Protein AF-A0A927QHY8-F1 (afdb_monomer)

Organism: NCBI:txid2746961

pLDDT: mean 81.41, std 22.08, range [34.69, 98.69]

Structure (mmCIF, N/CA/C/O backbone):
data_AF-A0A927QHY8-F1
#
_entry.id   AF-A0A927QHY8-F1
#
loop_
_atom_site.group_PDB
_atom_site.id
_atom_site.type_symbol
_atom_site.label_atom_id
_atom_site.label_alt_id
_atom_site.label_comp_id
_atom_site.label_asym_id
_atom_site.label_entity_id
_atom_site.label_seq_id
_atom_site.pdbx_PDB_ins_code
_atom_site.Cartn_x
_atom_site.Cartn_y
_atom_site.Cartn_z
_atom_site.occupancy
_atom_site.B_iso_or_equiv
_atom_site.auth_seq_id
_atom_site.auth_comp_id
_atom_site.auth_asym_id
_atom_site.auth_atom_id
_atom_site.pdbx_PDB_model_num
ATOM 1 N N . MET A 1 1 ? 70.133 34.531 -18.518 1.00 47.97 1 MET A N 1
ATOM 2 C CA . MET A 1 1 ? 70.953 33.533 -19.237 1.00 47.97 1 MET A CA 1
ATOM 3 C C . MET A 1 1 ? 72.401 33.669 -18.791 1.00 47.97 1 MET A C 1
ATOM 5 O O . MET A 1 1 ? 73.102 34.467 -19.384 1.00 47.97 1 MET A O 1
ATOM 9 N N . THR A 1 2 ? 72.839 32.915 -17.781 1.00 41.69 2 THR A N 1
AT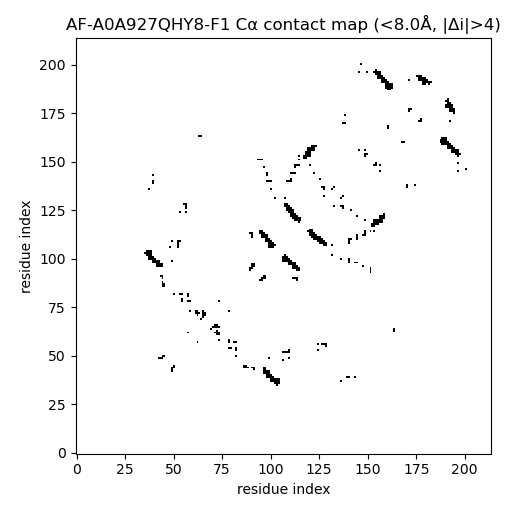OM 10 C CA . THR A 1 2 ? 74.256 32.540 -17.619 1.00 41.69 2 THR A CA 1
ATOM 11 C C . THR A 1 2 ? 74.285 31.194 -16.910 1.00 41.69 2 THR A C 1
ATOM 13 O O . THR A 1 2 ? 73.570 30.971 -15.938 1.00 41.69 2 THR A O 1
ATOM 16 N N . ARG A 1 3 ? 75.047 30.282 -17.497 1.00 41.06 3 ARG A N 1
ATOM 17 C CA . ARG A 1 3 ? 75.140 28.847 -17.239 1.00 41.06 3 ARG A CA 1
ATOM 18 C C . ARG A 1 3 ? 76.515 28.580 -16.626 1.00 41.06 3 ARG A C 1
ATOM 20 O O . ARG A 1 3 ? 77.477 29.139 -17.138 1.00 41.06 3 ARG A O 1
ATOM 27 N N . ALA A 1 4 ? 76.610 27.718 -15.614 1.00 40.66 4 ALA A N 1
ATOM 28 C CA . ALA A 1 4 ? 77.855 27.058 -15.184 1.00 40.66 4 ALA A CA 1
ATOM 29 C C . ALA A 1 4 ? 77.506 25.906 -14.208 1.00 40.66 4 ALA A C 1
ATOM 31 O O . ALA A 1 4 ? 76.948 26.166 -13.149 1.00 40.66 4 ALA A O 1
ATOM 32 N N . THR A 1 5 ? 77.498 24.641 -14.665 1.00 40.59 5 THR A N 1
ATOM 33 C CA . THR A 1 5 ? 78.545 23.593 -14.453 1.00 40.59 5 THR A CA 1
ATOM 34 C C . THR A 1 5 ? 78.695 23.170 -12.982 1.00 40.59 5 THR A C 1
ATOM 36 O O . THR A 1 5 ? 79.106 23.980 -12.166 1.00 40.59 5 THR A O 1
ATOM 39 N N . ALA A 1 6 ? 78.189 21.992 -12.572 1.00 38.03 6 ALA A N 1
ATOM 40 C CA . ALA A 1 6 ? 78.845 20.657 -12.600 1.00 38.03 6 ALA A CA 1
ATOM 41 C C . ALA A 1 6 ? 80.099 20.621 -11.683 1.00 38.03 6 ALA A C 1
ATOM 43 O O . ALA A 1 6 ? 80.916 21.523 -11.767 1.00 38.03 6 ALA A O 1
ATOM 44 N N . THR A 1 7 ? 80.385 19.655 -10.797 1.00 42.56 7 THR A N 1
ATOM 45 C CA . THR A 1 7 ? 80.158 18.190 -10.780 1.00 42.56 7 THR A CA 1
ATOM 46 C C . THR A 1 7 ? 80.428 17.654 -9.328 1.00 42.56 7 THR A C 1
ATOM 48 O O . THR A 1 7 ? 80.394 18.478 -8.419 1.00 42.56 7 THR A O 1
ATOM 51 N N . PRO A 1 8 ? 80.630 16.347 -9.012 1.00 56.62 8 PRO A N 1
ATOM 52 C CA . PRO A 1 8 ? 79.917 15.644 -7.937 1.00 56.62 8 PRO A CA 1
ATOM 53 C C . PRO A 1 8 ? 80.857 15.141 -6.808 1.00 56.62 8 PRO A C 1
ATOM 55 O O . PRO A 1 8 ? 82.010 15.553 -6.723 1.00 56.62 8 PRO A O 1
ATOM 58 N N . THR A 1 9 ? 80.388 14.141 -6.047 1.00 36.94 9 THR A N 1
ATOM 59 C CA . THR A 1 9 ? 81.154 13.119 -5.287 1.00 36.94 9 THR A CA 1
ATOM 60 C C . THR A 1 9 ? 81.076 13.268 -3.769 1.00 36.94 9 THR A C 1
ATOM 62 O O . THR A 1 9 ? 81.718 14.139 -3.192 1.00 36.94 9 THR A O 1
ATOM 65 N N . SER A 1 10 ? 80.342 12.354 -3.119 1.00 39.00 10 SER A N 1
ATOM 66 C CA . SER A 1 10 ? 80.877 11.391 -2.130 1.00 39.00 10 SER A CA 1
ATOM 67 C C . SER A 1 10 ? 79.734 10.611 -1.457 1.00 39.00 10 SER A C 1
ATOM 69 O O . SER A 1 10 ? 78.930 11.164 -0.716 1.00 39.00 10 SER A O 1
ATOM 71 N N . THR A 1 11 ? 79.666 9.309 -1.734 1.00 39.88 11 THR A N 1
ATOM 72 C CA . THR A 1 11 ? 79.066 8.244 -0.898 1.00 39.88 11 THR A CA 1
ATOM 73 C C . THR A 1 11 ? 79.925 7.988 0.355 1.00 39.88 11 THR A C 1
ATOM 75 O O . THR A 1 11 ? 81.070 8.433 0.379 1.00 39.88 11 THR A O 1
ATOM 78 N N . PRO A 1 12 ? 79.557 7.059 1.260 1.00 54.59 12 PRO A N 1
ATOM 79 C CA . PRO A 1 12 ? 78.298 6.805 1.977 1.00 54.59 12 PRO A CA 1
ATOM 80 C C . PRO A 1 12 ? 78.568 6.818 3.512 1.00 54.59 12 PRO A C 1
ATOM 82 O O . PRO A 1 12 ? 79.711 7.016 3.906 1.00 54.59 12 PRO A O 1
ATOM 85 N N . THR A 1 13 ? 77.579 6.589 4.392 1.00 37.62 13 THR A N 1
ATOM 86 C CA . THR A 1 13 ? 77.720 5.799 5.653 1.00 37.62 13 THR A CA 1
ATOM 87 C C . THR A 1 13 ? 76.455 5.861 6.524 1.00 37.62 13 THR A C 1
ATOM 89 O O . THR A 1 13 ? 75.880 6.910 6.785 1.00 37.62 13 THR A O 1
ATOM 92 N N . THR A 1 14 ? 76.069 4.662 6.943 1.00 37.56 14 THR A N 1
ATOM 93 C CA . THR A 1 14 ? 75.009 4.175 7.832 1.00 37.56 14 THR A CA 1
ATOM 94 C C . THR A 1 14 ? 74.905 4.840 9.212 1.00 37.56 14 THR A C 1
ATOM 96 O O . THR A 1 14 ? 75.922 5.000 9.876 1.00 37.56 14 THR A O 1
ATOM 99 N N . ALA A 1 15 ? 73.669 5.074 9.680 1.00 35.53 15 ALA A N 1
ATOM 100 C CA . ALA A 1 15 ? 73.132 4.783 11.032 1.00 35.53 15 ALA A CA 1
ATOM 101 C C . ALA A 1 15 ? 71.789 5.534 11.193 1.00 35.53 15 ALA A C 1
ATOM 103 O O . ALA A 1 15 ? 71.738 6.746 11.059 1.00 35.53 15 ALA A O 1
ATOM 104 N N . ALA A 1 16 ? 70.649 4.843 11.219 1.00 36.53 16 ALA A N 1
ATOM 105 C CA . ALA A 1 16 ? 69.989 4.280 12.404 1.00 36.53 16 ALA A CA 1
ATOM 106 C C . ALA A 1 16 ? 68.991 5.246 13.080 1.00 36.53 16 ALA A C 1
ATOM 108 O O . ALA A 1 16 ? 69.330 6.365 13.445 1.00 36.53 16 ALA A O 1
ATOM 109 N N . THR A 1 17 ? 67.809 4.687 13.372 1.00 34.69 17 THR A N 1
ATOM 110 C CA . THR A 1 17 ? 66.826 5.116 14.388 1.00 34.69 17 THR A CA 1
ATOM 111 C C . THR A 1 17 ? 65.799 6.172 13.972 1.00 34.69 17 THR A C 1
ATOM 113 O O . THR A 1 17 ? 66.086 7.359 13.925 1.00 34.69 17 THR A O 1
ATOM 116 N N . ALA A 1 18 ? 64.554 5.736 13.763 1.00 38.84 18 ALA A N 1
ATOM 117 C CA . ALA A 1 18 ? 63.432 5.997 14.678 1.00 38.84 18 ALA A CA 1
ATOM 118 C C . ALA A 1 18 ? 62.114 5.645 13.973 1.00 38.84 18 ALA A C 1
ATOM 120 O O . ALA A 1 18 ? 61.690 6.296 13.019 1.00 38.84 18 ALA A O 1
ATOM 121 N N . ALA A 1 19 ? 61.468 4.585 14.456 1.00 39.44 19 ALA A N 1
ATOM 122 C CA . ALA A 1 19 ? 60.103 4.248 14.099 1.00 39.44 19 ALA A CA 1
ATOM 123 C C . ALA A 1 19 ? 59.174 5.398 14.505 1.00 39.44 19 ALA A C 1
ATOM 125 O O . ALA A 1 19 ? 59.105 5.754 15.679 1.00 39.44 19 ALA A O 1
ATOM 126 N N . THR A 1 20 ? 58.448 5.958 13.540 1.00 37.19 20 THR A N 1
ATOM 127 C CA . THR A 1 20 ? 57.302 6.821 13.831 1.00 37.19 20 THR A CA 1
ATOM 128 C C . THR A 1 20 ? 56.055 5.982 13.613 1.00 37.19 20 THR A C 1
ATOM 130 O O . THR A 1 20 ? 55.685 5.671 12.483 1.00 37.19 20 THR A O 1
ATOM 133 N N . ALA A 1 21 ? 55.452 5.550 14.718 1.00 42.75 21 ALA A N 1
ATOM 134 C CA . ALA A 1 21 ? 54.120 4.979 14.725 1.00 42.75 21 ALA A CA 1
ATOM 135 C C . ALA A 1 21 ? 53.124 6.109 14.438 1.00 42.75 21 ALA A C 1
ATOM 137 O O . ALA A 1 21 ? 52.899 6.977 15.280 1.00 42.75 21 ALA A O 1
ATOM 138 N N . THR A 1 22 ? 52.547 6.115 13.239 1.00 41.75 22 THR A N 1
ATOM 139 C CA . THR A 1 22 ? 51.382 6.944 12.940 1.00 41.75 22 THR A CA 1
ATOM 140 C C . THR A 1 22 ? 50.133 6.172 13.331 1.00 41.75 22 THR A C 1
ATOM 142 O O . THR A 1 22 ? 49.786 5.151 12.742 1.00 41.75 22 THR A O 1
ATOM 145 N N . THR A 1 23 ? 49.484 6.689 14.365 1.00 44.34 23 THR A N 1
ATOM 146 C CA . THR A 1 23 ? 48.137 6.377 14.827 1.00 44.34 23 THR A CA 1
ATOM 147 C C . THR A 1 23 ? 47.150 6.287 13.664 1.00 44.34 23 THR A C 1
ATOM 149 O O . THR A 1 23 ? 46.913 7.272 12.971 1.00 44.34 23 THR A O 1
ATOM 152 N N . ALA A 1 24 ? 46.513 5.130 13.505 1.00 42.41 24 ALA A N 1
ATOM 153 C CA . ALA A 1 24 ? 45.267 4.995 12.761 1.00 42.41 24 ALA A CA 1
ATOM 154 C C . ALA A 1 24 ? 44.211 4.404 13.701 1.00 42.41 24 ALA A C 1
ATOM 156 O O . ALA A 1 24 ? 43.889 3.220 13.654 1.00 42.41 24 ALA A O 1
ATOM 157 N N . THR A 1 25 ? 43.677 5.246 14.585 1.00 51.31 25 THR A N 1
ATOM 158 C CA . THR A 1 25 ? 42.405 4.968 15.257 1.00 51.31 25 THR A CA 1
ATOM 159 C C . THR A 1 25 ? 41.294 5.348 14.290 1.00 51.31 25 THR A C 1
ATOM 161 O O . THR A 1 25 ? 40.724 6.429 14.385 1.00 51.31 25 THR A O 1
ATOM 164 N N . VAL A 1 26 ? 41.007 4.481 13.322 1.00 51.25 26 VAL A N 1
ATOM 165 C CA . VAL A 1 26 ? 39.757 4.556 12.562 1.00 51.25 26 VAL A CA 1
ATOM 166 C C . VAL A 1 26 ? 39.314 3.138 12.238 1.00 51.25 26 VAL A C 1
ATOM 168 O O . VAL A 1 26 ? 39.879 2.495 11.362 1.00 51.25 26 VAL A O 1
ATOM 171 N N . ASN A 1 27 ? 38.365 2.625 13.022 1.00 46.72 27 ASN A N 1
ATOM 172 C CA . ASN A 1 27 ? 37.198 1.875 12.544 1.00 46.72 27 ASN A CA 1
ATOM 173 C C . ASN A 1 27 ? 36.470 1.217 13.722 1.00 46.72 27 ASN A C 1
ATOM 175 O O . ASN A 1 27 ? 36.528 0.007 13.908 1.00 46.72 27 ASN A O 1
ATOM 179 N N . THR A 1 28 ? 35.722 2.020 14.482 1.00 47.25 28 THR A N 1
ATOM 180 C CA . THR A 1 28 ? 34.683 1.485 15.386 1.00 47.25 28 THR A CA 1
ATOM 181 C C . THR A 1 28 ? 33.267 1.896 14.956 1.00 47.25 28 THR A C 1
ATOM 183 O O . THR A 1 28 ? 32.297 1.347 15.458 1.00 47.25 28 THR A O 1
ATOM 186 N N . THR A 1 29 ? 33.101 2.758 13.944 1.00 48.09 29 THR A N 1
ATOM 187 C CA . THR A 1 29 ? 31.759 3.176 13.471 1.00 48.09 29 THR A CA 1
ATOM 188 C C . THR A 1 29 ? 31.271 2.412 12.232 1.00 48.09 29 THR A C 1
ATOM 190 O O . THR A 1 29 ? 30.076 2.390 11.958 1.00 48.09 29 THR A O 1
ATOM 193 N N . ALA A 1 30 ? 32.150 1.717 11.501 1.00 42.09 30 ALA A N 1
ATOM 194 C CA . ALA A 1 30 ? 31.764 0.995 10.279 1.00 42.09 30 ALA A CA 1
ATOM 195 C C . ALA A 1 30 ? 30.962 -0.299 10.539 1.00 42.09 30 ALA A C 1
ATOM 197 O O . ALA A 1 30 ? 30.314 -0.815 9.635 1.00 42.09 30 ALA A O 1
ATOM 198 N N . ALA A 1 31 ? 30.984 -0.824 11.769 1.00 42.88 31 ALA A N 1
ATOM 199 C CA . ALA A 1 31 ? 30.319 -2.082 12.112 1.00 42.88 31 ALA A CA 1
ATOM 200 C C . ALA A 1 31 ? 28.867 -1.909 12.603 1.00 42.88 31 ALA A C 1
ATOM 202 O O . ALA A 1 31 ? 28.139 -2.895 12.691 1.00 42.88 31 ALA A O 1
ATOM 203 N N . ALA A 1 32 ? 28.420 -0.679 12.893 1.00 46.31 32 ALA A N 1
ATOM 204 C CA . ALA A 1 32 ? 27.093 -0.429 13.464 1.00 46.31 32 ALA A CA 1
ATOM 205 C C . ALA A 1 32 ? 25.976 -0.169 12.427 1.00 46.31 32 ALA A C 1
ATOM 207 O O . ALA A 1 32 ? 24.809 -0.200 12.801 1.00 46.31 32 ALA A O 1
ATOM 208 N N . SER A 1 33 ? 26.273 0.039 11.134 1.00 52.31 33 SER A N 1
ATOM 209 C CA . SER A 1 33 ? 25.244 0.386 10.124 1.00 52.31 33 SER A CA 1
ATOM 210 C C . SER A 1 33 ? 24.884 -0.720 9.120 1.00 52.31 33 SER A C 1
ATOM 212 O O . SER A 1 33 ? 24.146 -0.474 8.170 1.00 52.31 33 SER A O 1
ATOM 214 N N . ALA A 1 34 ? 25.328 -1.962 9.332 1.00 46.84 34 ALA A N 1
ATOM 215 C CA . ALA A 1 34 ? 24.991 -3.091 8.452 1.00 46.84 34 ALA A CA 1
ATOM 216 C C . ALA A 1 34 ? 23.717 -3.869 8.866 1.00 46.84 34 ALA A C 1
ATOM 218 O O . ALA A 1 34 ? 23.332 -4.821 8.184 1.00 46.84 34 ALA A O 1
ATOM 219 N N . ALA A 1 35 ? 23.070 -3.509 9.982 1.00 46.22 35 ALA A N 1
ATOM 220 C CA . ALA A 1 35 ? 22.172 -4.423 10.699 1.00 46.22 35 ALA A CA 1
ATOM 221 C C . ALA A 1 35 ? 20.659 -4.255 10.456 1.00 46.22 35 ALA A C 1
ATOM 223 O O . ALA A 1 35 ? 19.899 -5.122 10.877 1.00 46.22 35 ALA A O 1
ATOM 224 N N . ALA A 1 36 ? 20.191 -3.240 9.729 1.00 60.22 36 ALA A N 1
ATOM 225 C CA . ALA A 1 36 ? 18.784 -3.173 9.319 1.00 60.22 36 ALA A CA 1
ATOM 226 C C . ALA A 1 36 ? 18.685 -3.132 7.794 1.00 60.22 36 ALA A C 1
ATOM 228 O O . ALA A 1 36 ? 18.636 -2.074 7.174 1.00 60.22 36 ALA A O 1
ATOM 229 N N . ARG A 1 37 ? 18.691 -4.317 7.167 1.00 86.81 37 ARG A N 1
ATOM 230 C CA . ARG A 1 37 ? 18.528 -4.438 5.708 1.00 86.81 37 ARG A CA 1
ATOM 231 C C . ARG A 1 37 ? 17.177 -3.919 5.227 1.00 86.81 37 ARG A C 1
ATOM 233 O O . ARG A 1 37 ? 17.106 -3.458 4.099 1.00 86.81 37 ARG A O 1
ATOM 240 N N . TRP A 1 38 ? 16.147 -3.985 6.064 1.00 94.75 38 TRP A N 1
ATOM 241 C CA . TRP A 1 38 ? 14.822 -3.442 5.799 1.00 94.75 38 TRP A CA 1
ATOM 242 C C . TRP A 1 38 ? 14.434 -2.455 6.894 1.00 94.75 38 TRP A C 1
ATOM 244 O O . TRP A 1 38 ? 14.674 -2.719 8.072 1.00 94.75 38 TRP A O 1
ATOM 254 N N . SER A 1 39 ? 13.781 -1.367 6.507 1.00 96.00 39 SER A N 1
ATOM 255 C CA . SER A 1 39 ? 13.015 -0.516 7.415 1.00 96.00 39 SER A CA 1
ATOM 256 C C . SER A 1 39 ? 11.691 -0.128 6.767 1.00 96.00 39 SER A C 1
ATOM 258 O O . SER A 1 39 ? 11.583 -0.067 5.543 1.00 96.00 39 SER A O 1
ATOM 260 N N . VAL A 1 40 ? 10.668 0.102 7.584 1.00 97.81 40 VAL A N 1
ATOM 261 C CA . VAL A 1 40 ? 9.375 0.636 7.148 1.00 97.81 40 VAL A CA 1
ATOM 262 C C . VAL A 1 40 ? 9.045 1.797 8.070 1.00 97.81 40 VAL A C 1
ATOM 264 O O . VAL A 1 40 ? 9.191 1.671 9.283 1.00 97.81 40 VAL A O 1
ATOM 267 N N . ALA A 1 41 ? 8.658 2.934 7.506 1.00 97.50 41 ALA A N 1
ATOM 268 C CA . ALA A 1 41 ? 8.321 4.124 8.277 1.00 97.50 41 ALA A CA 1
ATOM 269 C C . ALA A 1 41 ? 7.194 4.902 7.598 1.0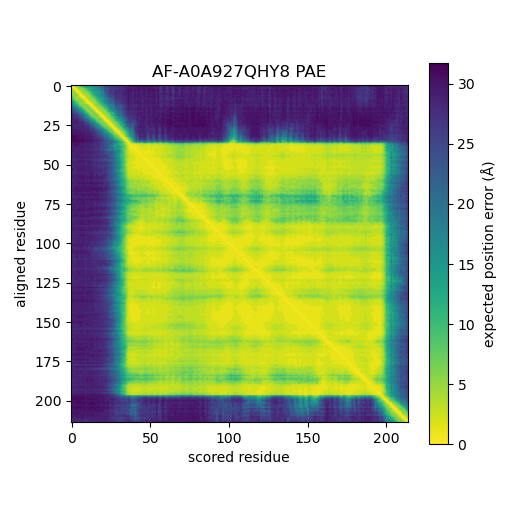0 97.50 41 ALA A C 1
ATOM 271 O O . ALA A 1 41 ? 6.993 4.768 6.388 1.00 97.50 41 ALA A O 1
ATOM 272 N N . ALA A 1 42 ? 6.490 5.717 8.383 1.00 98.06 42 ALA A N 1
ATOM 273 C CA . ALA A 1 42 ? 5.543 6.686 7.853 1.00 98.06 42 ALA A CA 1
ATOM 274 C C . ALA A 1 42 ? 6.261 7.709 6.963 1.00 98.06 42 ALA A C 1
ATOM 276 O O . ALA A 1 42 ? 7.387 8.118 7.250 1.00 98.06 42 ALA A O 1
ATOM 277 N N . GLU A 1 43 ? 5.592 8.113 5.894 1.00 98.00 43 GLU A N 1
ATOM 278 C CA . GLU A 1 43 ? 6.066 9.074 4.906 1.00 98.00 43 GLU A CA 1
ATOM 279 C C . GLU A 1 43 ? 4.924 10.058 4.604 1.00 98.00 43 GLU A C 1
ATOM 281 O O . GLU A 1 43 ? 3.776 9.621 4.503 1.00 98.00 43 GLU A O 1
ATOM 286 N N . PRO A 1 44 ? 5.185 11.367 4.448 1.00 97.19 44 PRO A N 1
ATOM 287 C CA . PRO A 1 44 ? 4.177 12.294 3.934 1.00 97.19 44 PRO A CA 1
ATOM 288 C C . PRO A 1 44 ? 3.699 11.870 2.537 1.00 97.19 44 PRO A C 1
ATOM 290 O O . PRO A 1 44 ? 4.515 11.504 1.690 1.00 97.19 44 PRO A O 1
ATOM 293 N N . HIS A 1 45 ? 2.390 11.924 2.274 1.00 94.81 45 HIS A N 1
ATOM 294 C CA . HIS A 1 45 ? 1.829 11.472 0.990 1.00 94.81 45 HIS A CA 1
ATOM 295 C C . HIS A 1 45 ? 2.315 12.296 -0.214 1.00 94.81 45 HIS A C 1
ATOM 297 O O . HIS A 1 45 ? 2.323 11.813 -1.339 1.00 94.81 45 HIS A O 1
ATOM 303 N N . ASP A 1 46 ? 2.727 13.540 0.028 1.00 94.69 46 ASP A N 1
ATOM 304 C CA . ASP A 1 46 ? 3.138 14.546 -0.949 1.00 94.69 46 ASP A CA 1
ATOM 305 C C . ASP A 1 46 ? 4.663 14.643 -1.053 1.00 94.69 46 ASP A C 1
ATOM 307 O O . ASP A 1 46 ? 5.200 15.514 -1.741 1.00 94.69 46 ASP A O 1
ATOM 311 N N . SER A 1 47 ? 5.388 13.744 -0.380 1.00 96.31 47 SER A N 1
ATOM 312 C CA . SER A 1 47 ? 6.837 13.747 -0.438 1.00 96.31 47 SER A CA 1
ATOM 313 C C . SER A 1 47 ? 7.335 13.330 -1.831 1.00 96.31 47 SER A C 1
ATOM 315 O O . SER A 1 47 ? 6.706 12.519 -2.522 1.00 96.31 47 SER A O 1
ATOM 317 N N . PRO A 1 48 ? 8.527 13.793 -2.251 1.00 96.00 48 PRO A N 1
ATOM 318 C CA . PRO A 1 48 ? 9.142 13.330 -3.494 1.00 96.00 48 PRO A CA 1
ATOM 319 C C . PRO A 1 48 ? 9.356 11.808 -3.537 1.00 96.00 48 PRO A C 1
ATOM 321 O O . PRO A 1 48 ? 9.344 11.209 -4.613 1.00 96.00 48 PRO A O 1
ATOM 324 N N . VAL A 1 49 ? 9.540 11.169 -2.373 1.00 96.88 49 VAL A N 1
ATOM 325 C CA . VAL A 1 49 ? 9.688 9.712 -2.256 1.00 96.88 49 VAL A CA 1
ATOM 326 C C . VAL A 1 49 ? 8.365 9.014 -2.559 1.00 96.88 49 VAL A C 1
ATOM 328 O O . VAL A 1 49 ? 8.354 8.059 -3.341 1.00 96.88 49 VAL A O 1
ATOM 331 N N . ALA A 1 50 ? 7.263 9.503 -1.983 1.00 95.44 50 ALA A N 1
ATOM 332 C CA . ALA A 1 50 ? 5.922 9.004 -2.258 1.00 95.44 50 ALA A CA 1
ATOM 333 C C . ALA A 1 50 ? 5.591 9.130 -3.751 1.00 95.44 50 ALA A C 1
ATOM 335 O O . ALA A 1 50 ? 5.305 8.123 -4.399 1.00 95.44 50 ALA A O 1
ATOM 336 N N . ALA A 1 51 ? 5.772 10.324 -4.326 1.00 93.62 51 ALA A N 1
ATOM 337 C CA . ALA A 1 51 ? 5.521 10.585 -5.743 1.00 93.62 51 ALA A CA 1
ATOM 338 C C . ALA A 1 51 ? 6.338 9.667 -6.674 1.00 93.62 51 ALA A C 1
ATOM 340 O O . ALA A 1 51 ? 5.818 9.139 -7.657 1.00 93.62 51 ALA A O 1
ATOM 341 N N . ALA A 1 52 ? 7.619 9.427 -6.366 1.00 95.12 52 ALA A N 1
ATOM 342 C CA . ALA A 1 52 ? 8.464 8.535 -7.160 1.00 95.12 52 ALA A CA 1
ATOM 343 C C . ALA A 1 52 ? 8.022 7.063 -7.082 1.00 95.12 52 ALA A C 1
ATOM 345 O O . ALA A 1 52 ? 8.049 6.358 -8.093 1.00 95.12 52 ALA A O 1
ATOM 346 N N . LEU A 1 53 ? 7.623 6.586 -5.898 1.00 95.69 53 LEU A N 1
ATOM 347 C CA . LEU A 1 53 ? 7.111 5.224 -5.721 1.00 95.69 53 LEU A CA 1
ATOM 348 C C . LEU A 1 53 ? 5.738 5.043 -6.365 1.00 95.69 53 LEU A C 1
ATOM 350 O O . LEU A 1 53 ? 5.479 3.986 -6.931 1.00 95.69 53 LEU A O 1
ATOM 354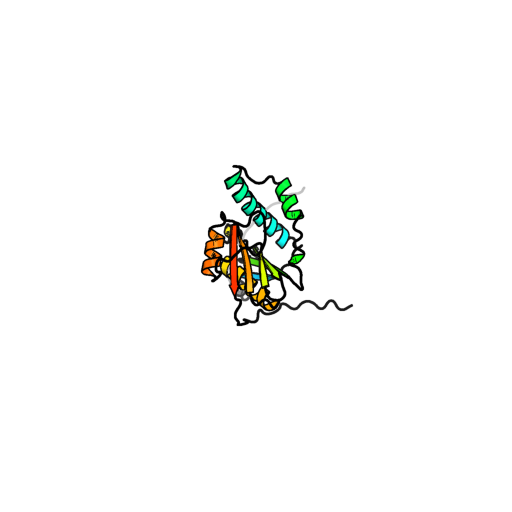 N N . TRP A 1 54 ? 4.885 6.063 -6.312 1.00 93.69 54 TRP A N 1
ATOM 355 C CA . TRP A 1 54 ? 3.561 6.040 -6.924 1.00 93.69 54 TRP A CA 1
ATOM 356 C C . TRP A 1 54 ? 3.663 6.019 -8.434 1.00 93.69 54 TRP A C 1
ATOM 358 O O . TRP A 1 54 ? 3.046 5.158 -9.047 1.00 93.69 54 TRP A O 1
ATOM 368 N N . ARG A 1 55 ? 4.522 6.853 -9.028 1.00 93.69 55 ARG A N 1
ATOM 369 C CA . ARG A 1 55 ? 4.827 6.764 -10.459 1.00 93.69 55 ARG A CA 1
ATOM 370 C C . ARG A 1 55 ? 5.259 5.349 -10.841 1.00 93.69 55 ARG A C 1
ATOM 372 O O . ARG A 1 55 ? 4.668 4.771 -11.738 1.00 93.69 55 ARG A O 1
ATOM 379 N N . ALA A 1 56 ? 6.214 4.758 -10.117 1.00 94.12 56 ALA A N 1
ATOM 380 C CA . ALA A 1 56 ? 6.664 3.390 -10.392 1.00 94.12 56 ALA A CA 1
ATOM 381 C C . ALA A 1 56 ? 5.539 2.343 -10.252 1.00 94.12 56 ALA A C 1
ATOM 383 O O . ALA A 1 56 ? 5.447 1.428 -11.069 1.00 94.12 56 ALA A O 1
ATOM 384 N N . TYR A 1 57 ? 4.682 2.485 -9.238 1.00 92.81 57 TYR A N 1
ATOM 385 C CA . TYR A 1 57 ? 3.512 1.632 -9.033 1.00 92.81 57 TYR A CA 1
ATOM 386 C C . TYR A 1 57 ? 2.503 1.759 -10.178 1.00 92.81 57 TYR A C 1
ATOM 388 O O . TYR A 1 57 ? 2.118 0.739 -10.744 1.00 92.81 57 TYR A O 1
ATOM 396 N N . TYR A 1 58 ? 2.097 2.982 -10.532 1.00 89.50 58 TYR A N 1
ATOM 397 C CA . TYR A 1 58 ? 1.137 3.229 -11.603 1.00 89.50 58 TYR A CA 1
ATOM 398 C C . TYR A 1 58 ? 1.689 2.776 -12.950 1.00 89.50 58 TYR A C 1
ATOM 400 O O . TYR A 1 58 ? 0.972 2.097 -13.668 1.00 89.50 58 TYR A O 1
ATOM 408 N N . THR A 1 59 ? 2.970 3.026 -13.256 1.00 91.44 59 THR A N 1
ATOM 409 C CA . THR A 1 59 ? 3.588 2.516 -14.488 1.00 91.44 59 THR A CA 1
ATOM 410 C C . THR A 1 59 ? 3.430 1.005 -14.575 1.00 91.44 59 THR A C 1
ATOM 412 O O . THR A 1 59 ? 2.891 0.505 -15.550 1.00 91.44 59 THR A O 1
ATOM 415 N N . GLU A 1 60 ? 3.844 0.261 -13.546 1.00 89.88 60 GLU A N 1
ATOM 416 C CA . GLU A 1 60 ? 3.794 -1.200 -13.607 1.00 89.88 60 GLU A CA 1
ATOM 417 C C . GLU A 1 60 ? 2.356 -1.737 -13.639 1.00 89.88 60 GLU A C 1
ATOM 419 O O . GLU A 1 60 ? 2.052 -2.678 -14.373 1.00 89.88 60 GLU A O 1
ATOM 424 N N . VAL A 1 61 ? 1.465 -1.167 -12.829 1.00 87.12 61 VAL A N 1
ATOM 425 C CA . VAL A 1 61 ? 0.084 -1.639 -12.705 1.00 87.12 61 VAL A CA 1
ATOM 426 C C . VAL A 1 61 ? -0.729 -1.288 -13.951 1.00 87.12 61 VAL A C 1
ATOM 428 O O . VAL A 1 61 ? -1.443 -2.162 -14.450 1.00 87.12 61 VAL A O 1
ATOM 431 N N . SER A 1 62 ? -0.609 -0.074 -14.487 1.00 86.56 62 SER A N 1
ATOM 432 C CA . SER A 1 62 ? -1.275 0.328 -15.731 1.00 86.56 62 SER A CA 1
ATOM 433 C C . SER A 1 62 ? -0.692 -0.430 -16.928 1.00 86.56 62 SER A C 1
ATOM 435 O O . SER A 1 62 ? -1.458 -1.025 -17.683 1.00 86.56 62 SER A O 1
ATOM 437 N N . ASP A 1 63 ? 0.636 -0.580 -17.029 1.00 88.56 63 ASP A N 1
ATOM 438 C CA . ASP A 1 63 ? 1.267 -1.341 -18.118 1.00 88.56 63 ASP A CA 1
ATOM 439 C C . ASP A 1 63 ? 0.804 -2.794 -18.155 1.00 88.56 63 ASP A C 1
ATOM 441 O O . ASP A 1 63 ? 0.448 -3.291 -19.220 1.00 88.56 63 ASP A O 1
ATOM 445 N N . ARG A 1 64 ? 0.758 -3.481 -17.006 1.00 88.44 64 ARG A N 1
ATOM 446 C CA . ARG A 1 64 ? 0.260 -4.866 -16.948 1.00 88.44 64 ARG A CA 1
ATOM 447 C C . ARG A 1 64 ? -1.169 -4.980 -17.468 1.00 88.44 64 ARG A C 1
ATOM 449 O O . ARG A 1 64 ? -1.499 -5.964 -18.125 1.00 88.44 64 ARG A O 1
ATOM 456 N N . TRP A 1 65 ? -2.010 -3.991 -17.176 1.00 87.38 65 TRP A N 1
ATOM 457 C CA . TRP A 1 65 ? -3.406 -4.010 -17.591 1.00 87.38 65 TRP A CA 1
ATOM 458 C C . TRP A 1 65 ? -3.563 -3.707 -19.076 1.00 87.38 65 TRP A C 1
ATOM 460 O O . TRP A 1 65 ? -4.204 -4.495 -19.771 1.00 87.38 65 TRP A O 1
ATOM 470 N N . TYR A 1 66 ? -2.931 -2.640 -19.571 1.00 86.50 66 TYR A N 1
ATOM 471 C CA . TYR A 1 66 ? -2.974 -2.274 -20.986 1.00 86.50 66 TYR A CA 1
ATOM 472 C C . TYR A 1 66 ? -2.343 -3.353 -21.861 1.00 86.50 66 TYR A C 1
ATOM 474 O O . TYR A 1 66 ? -2.901 -3.712 -22.892 1.00 86.50 66 TYR A O 1
ATOM 482 N N . GLN A 1 67 ? -1.248 -3.976 -21.427 1.00 88.06 67 GLN A N 1
ATOM 483 C CA . GLN A 1 67 ? -0.649 -5.089 -22.164 1.00 88.06 67 GLN A CA 1
ATOM 484 C C . GLN A 1 67 ? -1.596 -6.289 -22.247 1.00 88.06 67 GLN A C 1
ATOM 486 O O . GLN A 1 67 ? -1.669 -6.934 -23.292 1.00 88.06 67 GLN A O 1
ATOM 491 N N . LEU A 1 68 ? -2.321 -6.588 -21.165 1.00 86.75 68 LEU A N 1
ATOM 492 C CA . LEU A 1 68 ? -3.240 -7.722 -21.105 1.00 86.75 68 LEU A CA 1
ATOM 493 C C . LEU A 1 68 ? -4.522 -7.499 -21.926 1.00 86.75 68 LEU A C 1
ATOM 495 O O . LEU A 1 68 ? -5.001 -8.448 -22.543 1.00 86.75 68 LEU A O 1
ATOM 499 N N . HIS A 1 69 ? -5.071 -6.280 -21.932 1.00 85.25 69 HIS A N 1
ATOM 500 C CA . HIS A 1 69 ? -6.385 -5.989 -22.525 1.00 85.25 69 HIS A CA 1
ATOM 501 C C . HIS A 1 69 ? -6.315 -5.275 -23.881 1.00 85.25 69 HIS A C 1
ATOM 503 O O . HIS A 1 69 ? -7.192 -5.481 -24.718 1.00 85.25 69 HIS A O 1
ATOM 509 N N . GLU A 1 70 ? -5.279 -4.470 -24.117 1.00 88.69 70 GLU A N 1
ATOM 510 C CA . GLU A 1 70 ? -5.188 -3.549 -25.262 1.00 88.69 70 GLU A CA 1
ATOM 511 C C . GLU A 1 70 ? -3.897 -3.721 -26.089 1.00 88.69 70 GLU A C 1
ATOM 513 O O . GLU A 1 70 ? -3.796 -3.224 -27.210 1.00 88.69 70 GLU A O 1
ATOM 518 N N . GLY A 1 71 ? -2.917 -4.485 -25.592 1.00 87.81 71 GLY A N 1
ATOM 519 C CA . GLY A 1 71 ? -1.697 -4.842 -26.321 1.00 87.81 71 GLY A CA 1
ATOM 520 C C . GLY A 1 71 ? -0.652 -3.725 -26.431 1.00 87.81 71 GLY A C 1
ATOM 521 O O . GLY A 1 71 ? 0.247 -3.824 -27.267 1.00 87.81 71 GLY A O 1
ATOM 522 N N . HIS A 1 72 ? -0.737 -2.683 -25.601 1.00 85.19 72 HIS A N 1
ATOM 523 C CA . HIS A 1 72 ? 0.246 -1.596 -25.537 1.00 85.19 72 HIS A CA 1
ATOM 524 C C . HIS A 1 72 ? 0.651 -1.266 -24.094 1.00 85.19 72 HIS A C 1
ATOM 526 O O . HIS A 1 72 ? 0.086 -1.785 -23.137 1.00 85.19 72 HIS A O 1
ATOM 532 N N . THR A 1 73 ? 1.677 -0.432 -23.934 1.00 86.62 73 THR A N 1
ATOM 533 C CA . THR A 1 73 ? 2.060 0.171 -22.647 1.00 86.62 73 THR A CA 1
ATOM 534 C C . THR A 1 73 ? 1.303 1.474 -22.419 1.00 86.62 73 THR A C 1
ATOM 536 O O . THR A 1 73 ? 0.747 2.046 -23.358 1.00 86.62 73 THR A O 1
ATOM 539 N N . THR A 1 74 ? 1.319 1.956 -21.183 1.00 85.12 74 THR A N 1
ATOM 540 C CA . THR A 1 74 ? 0.721 3.235 -20.789 1.00 85.12 74 THR A CA 1
ATOM 541 C C . THR A 1 74 ? 1.418 4.392 -21.507 1.00 85.12 74 THR A C 1
ATOM 543 O O . THR A 1 74 ? 2.649 4.421 -21.604 1.00 85.12 74 THR A O 1
ATOM 546 N N . ASP A 1 75 ? 0.643 5.357 -22.000 1.00 87.69 75 ASP A N 1
ATOM 547 C CA . ASP A 1 75 ? 1.189 6.617 -22.502 1.00 87.69 75 ASP A CA 1
ATOM 548 C C . ASP A 1 75 ? 1.790 7.437 -21.336 1.00 87.69 75 ASP A C 1
ATOM 550 O O . ASP A 1 75 ? 1.139 7.584 -20.298 1.00 87.69 75 ASP A O 1
ATOM 554 N N . PRO A 1 76 ? 3.018 7.979 -21.454 1.00 86.31 76 PRO A N 1
ATOM 555 C CA . PRO A 1 76 ? 3.647 8.712 -20.355 1.00 86.31 76 PRO A CA 1
ATOM 556 C C . PRO A 1 76 ? 2.863 9.942 -19.882 1.00 86.31 76 PRO A C 1
ATOM 558 O O . PRO A 1 76 ? 2.835 10.214 -18.683 1.00 86.31 76 PRO A O 1
ATOM 561 N N . ASP A 1 77 ? 2.208 10.676 -20.787 1.00 87.31 77 ASP A N 1
ATOM 562 C CA . ASP A 1 77 ? 1.441 11.863 -20.405 1.00 87.31 77 ASP A CA 1
ATOM 563 C C . ASP A 1 77 ? 0.130 11.464 -19.717 1.00 87.31 77 ASP A C 1
ATOM 565 O O . ASP A 1 77 ? -0.353 12.171 -18.832 1.00 87.31 77 ASP A O 1
ATOM 569 N N . GLU A 1 78 ? -0.471 10.343 -20.120 1.00 85.69 78 GLU A N 1
ATOM 570 C CA . GLU A 1 78 ? -1.604 9.739 -19.417 1.00 85.69 78 GLU A CA 1
ATOM 571 C C . GLU A 1 78 ? -1.237 9.307 -18.004 1.00 85.69 78 GLU A C 1
ATOM 573 O O . GLU A 1 78 ? -1.919 9.702 -17.058 1.00 85.69 78 GLU A O 1
ATOM 578 N N . LEU A 1 79 ? -0.118 8.604 -17.851 1.00 85.88 79 LEU A N 1
ATOM 579 C CA . LEU A 1 79 ? 0.395 8.193 -16.553 1.00 85.88 79 LEU A CA 1
ATOM 580 C C . LEU A 1 79 ? 0.580 9.391 -15.613 1.00 85.88 79 LEU A C 1
ATOM 582 O O . LEU A 1 79 ? 0.144 9.344 -14.465 1.00 85.88 79 LEU A O 1
ATOM 586 N N . GLU A 1 80 ? 1.209 10.477 -16.073 1.00 85.94 80 GLU A N 1
ATOM 587 C CA . GLU A 1 80 ? 1.397 11.662 -15.225 1.00 85.94 80 GLU A CA 1
ATOM 588 C C . GLU A 1 80 ? 0.056 12.303 -14.831 1.00 85.94 80 GLU A C 1
ATOM 590 O O . GLU A 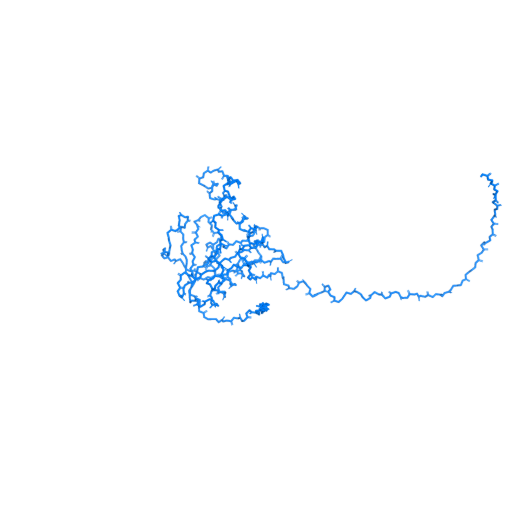1 80 ? -0.070 12.797 -13.710 1.00 85.94 80 GLU A O 1
ATOM 595 N N . ARG A 1 81 ? -0.972 12.255 -15.695 1.00 86.06 81 ARG A N 1
ATOM 596 C CA . ARG A 1 81 ? -2.328 12.704 -15.332 1.00 86.06 81 ARG A CA 1
ATOM 597 C C . ARG A 1 81 ? -2.960 11.809 -14.269 1.00 86.06 81 ARG A C 1
ATOM 599 O O . ARG A 1 81 ? -3.556 12.340 -13.337 1.00 86.06 81 ARG A O 1
ATOM 606 N N . GLU A 1 82 ? -2.826 10.488 -14.380 1.00 84.12 82 GLU A N 1
ATOM 607 C CA . GLU A 1 82 ? -3.343 9.542 -13.380 1.00 84.12 82 GLU A CA 1
ATOM 608 C C . GLU A 1 82 ? -2.650 9.713 -12.025 1.00 84.12 82 GLU A C 1
ATOM 610 O O . GLU A 1 82 ? -3.315 9.814 -10.992 1.00 84.12 82 GLU A O 1
ATOM 615 N N . VAL A 1 83 ? -1.317 9.816 -12.031 1.00 84.75 83 VAL A N 1
ATOM 616 C CA . VAL A 1 83 ? -0.512 10.064 -10.827 1.00 84.75 83 VAL A CA 1
ATOM 617 C C . VAL A 1 83 ? -0.910 11.392 -10.178 1.00 84.75 83 VAL A C 1
ATOM 619 O O . VAL A 1 83 ? -1.021 11.455 -8.959 1.00 84.75 83 VAL A O 1
ATOM 622 N N . ALA A 1 84 ? -1.147 12.443 -10.969 1.00 83.81 84 ALA A N 1
ATOM 623 C CA . ALA A 1 84 ? -1.556 13.751 -10.456 1.00 83.81 84 ALA A CA 1
ATOM 624 C C . ALA A 1 84 ? -3.014 13.799 -9.965 1.00 83.81 84 ALA A C 1
ATOM 626 O O . ALA A 1 84 ? -3.351 14.659 -9.151 1.00 83.81 84 ALA A O 1
ATOM 627 N N . ALA A 1 85 ? -3.884 12.913 -10.458 1.00 85.25 85 ALA A N 1
ATOM 628 C CA . ALA A 1 85 ? -5.294 12.875 -10.077 1.00 85.25 85 ALA A CA 1
ATOM 629 C C . ALA A 1 85 ? -5.525 12.272 -8.679 1.00 85.25 85 ALA A C 1
ATOM 631 O O . ALA A 1 85 ? -6.489 12.644 -8.009 1.00 85.25 85 ALA A O 1
ATOM 632 N N . ASP A 1 86 ? -4.654 11.366 -8.221 1.00 86.44 86 ASP A N 1
ATOM 633 C CA . ASP A 1 86 ? -4.681 10.829 -6.856 1.00 86.44 86 ASP A CA 1
ATOM 634 C C . ASP A 1 86 ? -3.680 11.593 -5.978 1.00 86.44 86 ASP A C 1
ATOM 636 O O . ASP A 1 86 ? -2.482 11.321 -5.992 1.00 86.44 86 ASP A O 1
ATOM 640 N N . THR A 1 87 ? -4.172 12.559 -5.197 1.00 87.62 87 THR A N 1
ATOM 641 C CA . THR A 1 87 ? -3.332 13.366 -4.293 1.00 87.62 87 THR A CA 1
ATOM 642 C C . THR A 1 87 ? -2.838 12.590 -3.072 1.00 87.62 87 THR A C 1
ATOM 644 O O . THR A 1 87 ? -1.939 13.055 -2.374 1.00 87.62 87 THR A O 1
ATOM 647 N N . GLY A 1 88 ? -3.444 11.439 -2.766 1.00 92.56 88 GLY A N 1
ATOM 648 C CA . GLY A 1 88 ? -3.150 10.675 -1.559 1.00 92.56 88 GLY A CA 1
ATOM 649 C C . GLY A 1 88 ? -3.561 11.337 -0.244 1.00 92.56 88 GLY A C 1
ATOM 650 O O . GLY A 1 88 ? -3.188 10.824 0.808 1.00 92.56 88 GLY A O 1
ATOM 651 N N . GLU A 1 89 ? -4.352 12.416 -0.267 1.00 94.19 89 GLU A N 1
ATOM 652 C CA . GLU A 1 89 ? -4.757 13.172 0.933 1.00 94.19 89 GLU A CA 1
ATOM 653 C C . GLU A 1 89 ? -5.435 12.293 1.999 1.00 94.19 89 GLU A C 1
ATOM 655 O O . GLU A 1 89 ? -5.226 12.460 3.198 1.00 94.19 89 GLU A O 1
ATOM 660 N N . TYR A 1 90 ? -6.165 11.259 1.573 1.00 95.19 90 TYR A N 1
ATOM 661 C CA . TYR A 1 90 ? -6.788 10.270 2.461 1.00 95.19 90 TYR A CA 1
ATOM 662 C C . TYR A 1 90 ? -5.786 9.399 3.247 1.00 95.19 90 TYR A C 1
ATOM 664 O O . TYR A 1 90 ? -6.202 8.627 4.111 1.00 95.19 90 TYR A O 1
ATOM 672 N N . LEU A 1 91 ? -4.487 9.483 2.944 1.00 97.25 91 LEU A N 1
ATOM 673 C CA . LEU A 1 91 ? -3.393 8.834 3.674 1.00 97.25 91 LEU A CA 1
ATOM 674 C C . LEU A 1 91 ? -2.695 9.783 4.654 1.00 97.25 91 LEU A C 1
ATOM 676 O O . LEU A 1 91 ? -1.685 9.406 5.248 1.00 97.25 91 LEU A O 1
ATOM 680 N N . ALA A 1 92 ? -3.202 11.003 4.830 1.00 96.50 92 ALA A N 1
ATOM 681 C CA . ALA A 1 92 ? -2.735 11.904 5.868 1.00 96.50 92 ALA A CA 1
ATOM 682 C C . ALA A 1 92 ? -3.369 11.567 7.235 1.00 96.50 92 ALA A C 1
ATOM 684 O O . ALA A 1 92 ? -4.516 11.101 7.310 1.00 96.50 92 ALA A O 1
ATOM 685 N N . PRO A 1 93 ? -2.669 11.853 8.347 1.00 94.75 93 PRO A N 1
ATOM 686 C CA . PRO A 1 93 ? -3.278 11.852 9.671 1.00 94.75 93 PRO A CA 1
ATOM 687 C C . PRO A 1 93 ? -4.501 12.791 9.741 1.00 94.75 93 PRO A C 1
ATOM 689 O O . PRO A 1 93 ? -4.542 13.797 9.035 1.00 94.75 93 PRO A O 1
ATOM 692 N N . PRO A 1 94 ? -5.480 12.527 10.626 1.00 95.81 94 PRO A N 1
ATOM 693 C CA . PRO A 1 94 ? -5.473 11.481 11.650 1.00 95.81 94 PRO A CA 1
ATOM 694 C C . PRO A 1 94 ? -6.025 10.131 11.177 1.00 95.81 94 PRO A C 1
ATOM 696 O O . PRO A 1 94 ? -5.942 9.171 11.930 1.00 95.81 94 PRO A O 1
ATOM 699 N N . ASN A 1 95 ? -6.595 10.049 9.972 1.00 96.75 95 ASN A N 1
ATOM 700 C CA . ASN A 1 95 ? -7.366 8.880 9.532 1.00 96.75 95 ASN A CA 1
ATOM 701 C C . ASN A 1 95 ? -6.613 7.980 8.552 1.00 96.75 95 ASN A C 1
ATOM 703 O O . ASN A 1 95 ? -7.141 6.940 8.162 1.00 96.75 95 ASN A O 1
ATOM 707 N N . GLY A 1 96 ? -5.404 8.361 8.148 1.00 97.88 96 GLY A N 1
ATOM 708 C CA . GLY A 1 96 ? -4.579 7.562 7.266 1.00 97.88 96 GLY A CA 1
ATOM 709 C C . GLY A 1 96 ? -3.090 7.716 7.527 1.00 97.88 96 GLY A C 1
ATOM 710 O O . GLY A 1 96 ? -2.640 8.571 8.292 1.00 97.88 96 GLY A O 1
ATOM 711 N N . VAL A 1 97 ? -2.331 6.829 6.895 1.00 98.38 97 VAL A N 1
ATOM 712 C CA . VAL A 1 97 ? -0.875 6.872 6.851 1.00 98.38 97 VAL A CA 1
ATOM 713 C C . VAL A 1 97 ? -0.378 6.252 5.551 1.00 98.38 97 VAL A C 1
ATOM 715 O O . VAL A 1 97 ? -0.841 5.192 5.124 1.00 98.38 97 VAL A O 1
ATOM 718 N N . LEU A 1 98 ? 0.607 6.897 4.935 1.00 98.56 98 LEU A N 1
ATOM 719 C CA . LEU A 1 98 ? 1.437 6.288 3.908 1.00 98.56 98 LEU A CA 1
ATOM 720 C C . LEU A 1 98 ? 2.693 5.709 4.566 1.00 98.56 98 LEU A C 1
ATOM 722 O O . LEU A 1 98 ? 3.390 6.391 5.315 1.00 98.56 98 LEU A O 1
ATOM 726 N N . LEU A 1 99 ? 2.995 4.450 4.274 1.00 98.69 99 LEU A N 1
ATOM 727 C CA . LEU A 1 99 ? 4.215 3.773 4.697 1.00 98.69 99 LEU A CA 1
ATOM 728 C C . LEU A 1 99 ? 5.156 3.610 3.507 1.00 98.69 99 LEU A C 1
ATOM 730 O O . LEU A 1 99 ? 4.723 3.282 2.399 1.00 98.69 99 LEU A O 1
ATOM 734 N N . VAL A 1 100 ? 6.456 3.776 3.752 1.00 98.56 100 VAL A N 1
ATOM 735 C CA . VAL A 1 100 ? 7.522 3.499 2.785 1.00 98.56 100 VAL A CA 1
ATOM 736 C C . VAL A 1 100 ? 8.468 2.442 3.332 1.00 98.56 100 VAL A C 1
ATOM 738 O O . VAL A 1 100 ? 9.064 2.607 4.399 1.00 98.56 100 VAL A O 1
ATOM 741 N N . ALA A 1 101 ? 8.641 1.371 2.558 1.00 98.00 101 ALA A N 1
ATOM 742 C CA . ALA A 1 101 ? 9.652 0.353 2.788 1.00 98.00 101 ALA A CA 1
ATOM 743 C C . ALA A 1 101 ? 10.976 0.766 2.140 1.00 98.00 101 ALA A C 1
ATOM 745 O O . ALA A 1 101 ? 11.028 1.098 0.951 1.00 98.00 101 ALA A O 1
ATOM 746 N N . ARG A 1 102 ? 12.057 0.692 2.915 1.00 97.44 102 ARG A N 1
ATOM 747 C CA . ARG A 1 102 ? 13.424 0.942 2.467 1.00 97.44 102 ARG A CA 1
ATOM 748 C C . ARG A 1 102 ? 14.270 -0.319 2.585 1.00 97.44 102 ARG A C 1
ATOM 750 O O . ARG A 1 102 ? 14.191 -1.015 3.596 1.00 97.44 102 ARG A O 1
ATOM 757 N N . TYR A 1 103 ? 15.098 -0.594 1.578 1.00 95.38 103 TYR A N 1
ATOM 758 C CA . TYR A 1 103 ? 16.099 -1.662 1.612 1.00 95.38 103 TYR A CA 1
ATOM 759 C C . TYR A 1 103 ? 17.497 -1.049 1.597 1.00 95.38 103 TYR A C 1
ATOM 761 O O . TYR A 1 103 ? 17.853 -0.358 0.649 1.00 95.38 103 TYR A O 1
ATOM 769 N N . ALA A 1 104 ? 18.282 -1.282 2.651 1.00 92.69 104 ALA A N 1
ATOM 770 C CA . ALA A 1 104 ? 19.586 -0.640 2.854 1.00 92.69 104 ALA A CA 1
ATOM 771 C C . ALA A 1 104 ? 19.540 0.903 2.721 1.00 92.69 104 ALA A C 1
ATOM 773 O O . ALA A 1 104 ? 20.461 1.513 2.191 1.00 92.69 104 ALA A O 1
ATOM 774 N N . GLY A 1 105 ? 18.453 1.524 3.197 1.00 93.81 105 GLY A N 1
ATOM 775 C CA . GLY A 1 105 ? 18.229 2.975 3.143 1.00 93.81 105 GLY A CA 1
ATOM 776 C C . GLY A 1 105 ? 17.474 3.469 1.903 1.00 93.81 105 GLY A C 1
ATOM 777 O O . GLY A 1 105 ? 16.841 4.519 1.973 1.00 93.81 105 GLY A O 1
ATOM 778 N N . GLU A 1 106 ? 17.445 2.693 0.818 1.00 95.56 106 GLU A N 1
ATOM 779 C CA . GLU A 1 106 ? 16.810 3.098 -0.441 1.00 95.56 106 GLU A CA 1
ATOM 780 C C . GLU A 1 106 ? 15.297 2.840 -0.442 1.00 95.56 106 GLU A C 1
ATOM 782 O O . GLU A 1 106 ? 14.891 1.723 -0.110 1.00 95.56 106 GLU A O 1
ATOM 787 N N . PRO A 1 107 ? 14.443 3.807 -0.832 1.00 97.62 107 PRO A N 1
ATOM 788 C CA . PRO A 1 107 ? 12.996 3.623 -0.907 1.00 97.62 107 PRO A CA 1
ATOM 789 C C . PRO A 1 107 ? 12.611 2.693 -2.059 1.00 97.62 107 PRO A C 1
ATOM 791 O O . PRO A 1 107 ? 12.778 3.005 -3.239 1.00 97.62 107 PRO A O 1
ATOM 794 N N . VAL A 1 108 ? 12.047 1.541 -1.707 1.00 97.56 108 VAL A N 1
ATOM 795 C CA . VAL A 1 108 ? 11.749 0.464 -2.659 1.00 97.56 108 VAL A CA 1
ATOM 796 C C . VAL A 1 108 ? 10.304 -0.007 -2.618 1.00 97.56 108 VAL A C 1
ATOM 798 O O . VAL A 1 108 ? 9.937 -0.828 -3.449 1.00 97.56 108 VAL A O 1
ATOM 801 N N . GLY A 1 109 ? 9.470 0.475 -1.699 1.00 97.69 109 GLY A N 1
ATOM 802 C CA . GLY A 1 109 ? 8.064 0.085 -1.657 1.00 97.69 109 GLY A CA 1
ATOM 803 C C . GLY A 1 109 ? 7.185 1.011 -0.855 1.00 97.69 109 GLY A C 1
ATOM 804 O O . GLY A 1 109 ? 7.675 1.835 -0.087 1.00 97.69 109 GLY A O 1
ATOM 805 N N . THR A 1 110 ? 5.881 0.844 -1.025 1.00 98.38 110 THR A N 1
ATOM 806 C CA . THR A 1 110 ? 4.869 1.661 -0.366 1.00 98.38 110 THR A CA 1
ATOM 807 C C . THR A 1 110 ? 3.614 0.857 -0.039 1.00 98.38 110 THR A C 1
ATOM 809 O O . THR A 1 110 ? 3.339 -0.153 -0.687 1.00 98.38 110 THR A O 1
ATOM 812 N N . ALA A 1 111 ? 2.909 1.265 1.014 1.00 98.31 111 ALA A N 1
ATOM 813 C CA . ALA A 1 111 ? 1.566 0.817 1.353 1.00 98.31 111 ALA A CA 1
ATOM 814 C C . ALA A 1 111 ? 0.819 1.967 2.038 1.00 98.31 111 ALA A C 1
ATOM 816 O O . ALA A 1 111 ? 1.364 2.623 2.923 1.00 98.31 111 ALA A O 1
ATOM 817 N N . GLY A 1 112 ? -0.420 2.210 1.631 1.00 98.19 112 GLY A N 1
ATOM 818 C CA . GLY A 1 112 ? -1.324 3.162 2.261 1.00 98.19 112 GLY A CA 1
ATOM 819 C C . GLY A 1 112 ? -2.309 2.458 3.186 1.00 98.19 112 GLY A C 1
ATOM 820 O O . GLY A 1 112 ? -2.811 1.381 2.861 1.00 98.19 112 GLY A O 1
ATOM 821 N N . VAL A 1 113 ? -2.607 3.084 4.317 1.00 98.62 113 VAL A N 1
ATOM 822 C CA . VAL A 1 113 ? -3.662 2.672 5.243 1.00 98.62 113 VAL A CA 1
ATOM 823 C C . VAL A 1 113 ? -4.587 3.855 5.463 1.00 98.62 113 VAL A C 1
ATOM 825 O O . VAL A 1 113 ? -4.109 4.955 5.725 1.00 98.62 113 VAL A O 1
ATOM 828 N N . ARG A 1 114 ? -5.899 3.642 5.380 1.00 98.00 114 ARG A N 1
ATOM 829 C CA . ARG A 1 114 ? -6.903 4.644 5.769 1.00 98.00 114 ARG A CA 1
ATOM 830 C C . ARG A 1 114 ? -8.053 3.992 6.519 1.00 98.00 114 ARG A C 1
ATOM 832 O O . ARG A 1 114 ? -8.399 2.858 6.206 1.00 98.00 114 ARG A O 1
ATOM 839 N N . LEU A 1 115 ? -8.691 4.702 7.438 1.00 98.00 115 LEU A N 1
ATOM 840 C CA . LEU A 1 115 ? -9.981 4.287 7.983 1.00 98.00 115 LEU A CA 1
ATOM 841 C C . LEU A 1 115 ? -11.071 4.471 6.919 1.00 98.00 115 LEU A C 1
ATOM 843 O O . LEU A 1 115 ? -11.236 5.556 6.360 1.00 98.00 115 LEU A O 1
ATOM 847 N N . ALA A 1 116 ? -11.798 3.396 6.625 1.00 95.50 116 ALA A N 1
ATOM 848 C CA . ALA A 1 116 ? -13.010 3.429 5.809 1.00 95.50 116 ALA A CA 1
ATOM 849 C C . ALA A 1 116 ? -14.248 3.711 6.674 1.00 95.50 116 ALA A C 1
ATOM 851 O O . ALA A 1 116 ? -15.168 4.403 6.243 1.00 95.50 116 ALA A O 1
ATOM 852 N N . ASP A 1 117 ? -14.237 3.211 7.909 1.00 95.25 117 ASP A N 1
ATOM 853 C CA . ASP A 1 117 ? -15.216 3.495 8.954 1.00 95.25 117 ASP A CA 1
ATOM 854 C C . ASP A 1 117 ? -14.528 3.476 10.334 1.00 95.25 117 ASP A C 1
ATOM 856 O O . ASP A 1 117 ? -13.303 3.404 10.425 1.00 95.25 117 ASP A O 1
ATOM 860 N N . ALA A 1 118 ? -15.304 3.548 11.419 1.00 93.62 118 ALA A N 1
ATOM 861 C CA . ALA A 1 118 ? -14.781 3.611 12.786 1.00 93.62 118 ALA A CA 1
ATOM 862 C C . ALA A 1 118 ? -13.932 2.395 13.213 1.00 93.62 118 ALA A C 1
ATOM 864 O O . ALA A 1 118 ? -13.164 2.500 14.162 1.00 93.62 118 ALA A O 1
ATOM 865 N N . THR A 1 119 ? -14.090 1.246 12.554 1.00 96.06 119 THR A N 1
ATOM 866 C CA . THR A 1 119 ? -13.474 -0.036 12.946 1.00 96.06 119 THR A CA 1
ATOM 867 C C . THR A 1 119 ? -12.797 -0.769 11.787 1.00 96.06 119 THR A C 1
ATOM 869 O O . THR A 1 119 ? -12.093 -1.755 12.011 1.00 96.06 119 THR A O 1
ATOM 872 N N . THR A 1 120 ? -12.976 -0.305 10.549 1.00 97.50 120 THR A N 1
ATOM 873 C CA . THR A 1 120 ? -12.415 -0.923 9.346 1.00 97.50 120 THR A CA 1
ATOM 874 C C . THR A 1 120 ? -11.384 -0.006 8.696 1.00 97.50 120 THR A C 1
ATOM 876 O O . THR A 1 120 ? -11.700 1.118 8.305 1.00 97.50 120 THR A O 1
ATOM 879 N N . ALA A 1 121 ? -10.167 -0.516 8.507 1.00 98.38 121 ALA A N 1
ATOM 880 C CA . ALA A 1 121 ? -9.143 0.116 7.685 1.00 98.38 121 ALA A CA 1
ATOM 881 C C . ALA A 1 121 ? -9.057 -0.527 6.294 1.00 98.38 121 ALA A C 1
ATOM 883 O O . ALA A 1 121 ? -9.204 -1.738 6.143 1.00 98.38 121 ALA A O 1
ATOM 884 N N . GLU A 1 122 ? -8.749 0.275 5.284 1.00 98.25 122 GLU A N 1
ATOM 885 C CA . GLU A 1 122 ? -8.387 -0.173 3.943 1.00 98.25 122 GLU A CA 1
ATOM 886 C C . GLU A 1 122 ? -6.867 -0.204 3.773 1.00 98.25 122 GLU A C 1
ATOM 888 O O . GLU A 1 122 ? -6.190 0.786 4.057 1.00 98.25 122 GLU A O 1
ATOM 893 N N . LEU A 1 123 ? -6.348 -1.313 3.242 1.00 98.38 123 LEU A N 1
ATOM 894 C CA . LEU A 1 123 ? -4.989 -1.415 2.714 1.00 98.38 123 LEU A CA 1
ATOM 895 C 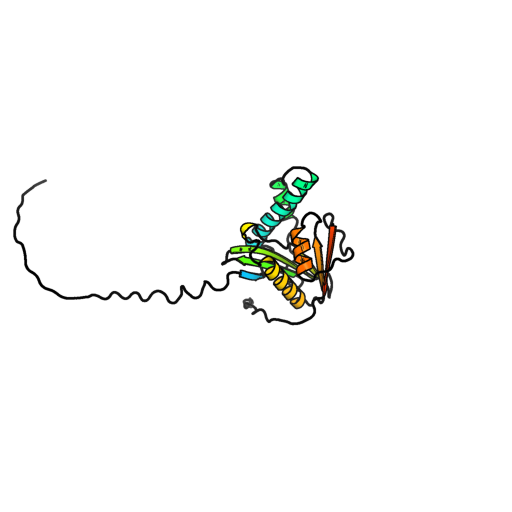C . LEU A 1 123 ? -4.992 -1.039 1.232 1.00 98.38 123 LEU A C 1
ATOM 897 O O . LEU A 1 123 ? -5.713 -1.636 0.435 1.00 98.38 123 LEU A O 1
ATOM 901 N N . LYS A 1 124 ? -4.165 -0.069 0.847 1.00 94.81 124 LYS A N 1
ATOM 902 C CA . LYS A 1 124 ? -4.107 0.458 -0.521 1.00 94.81 124 LYS A CA 1
ATOM 903 C C . LYS A 1 124 ? -2.667 0.563 -1.006 1.00 94.81 124 LYS A C 1
ATOM 905 O O . LYS A 1 124 ? -1.733 0.599 -0.210 1.00 94.81 124 LYS A O 1
ATOM 910 N N . ARG A 1 125 ? -2.492 0.641 -2.330 1.00 93.44 125 ARG A N 1
ATOM 911 C CA . ARG A 1 125 ? -1.215 0.985 -2.988 1.00 93.44 125 ARG A CA 1
ATOM 912 C C . ARG A 1 125 ? -0.019 0.146 -2.509 1.00 93.44 125 ARG A C 1
ATOM 914 O O . ARG A 1 125 ? 1.077 0.668 -2.361 1.00 93.44 125 ARG A O 1
ATOM 921 N N . VAL A 1 126 ? -0.220 -1.150 -2.252 1.00 96.50 126 VAL A N 1
ATOM 922 C CA . VAL A 1 126 ? 0.875 -2.048 -1.855 1.00 96.50 126 VAL A CA 1
ATOM 923 C C . VAL A 1 126 ? 1.769 -2.319 -3.058 1.00 96.50 126 VAL A C 1
ATOM 925 O O . VAL A 1 126 ? 1.333 -2.909 -4.046 1.00 96.50 126 VAL A O 1
ATOM 928 N N . PHE A 1 127 ? 3.030 -1.912 -2.961 1.00 96.38 127 PHE A N 1
ATOM 929 C CA . PHE A 1 127 ? 3.996 -2.026 -4.046 1.00 96.38 127 PHE A CA 1
ATOM 930 C C . PHE A 1 127 ? 5.414 -2.253 -3.530 1.00 96.38 127 PHE A C 1
ATOM 932 O O . PHE A 1 127 ? 5.825 -1.689 -2.516 1.00 96.38 127 PHE A O 1
ATOM 939 N N . LEU A 1 128 ? 6.187 -3.033 -4.283 1.00 96.50 128 LEU A N 1
ATOM 940 C CA . LEU A 1 128 ? 7.641 -3.089 -4.188 1.00 96.50 128 LEU A CA 1
ATOM 941 C C . LEU A 1 128 ? 8.233 -3.026 -5.585 1.00 96.50 128 LEU A C 1
ATOM 943 O O . LEU A 1 128 ? 7.784 -3.761 -6.467 1.00 96.50 128 LEU A O 1
ATOM 947 N N . ARG A 1 129 ? 9.301 -2.251 -5.749 1.00 95.50 129 ARG A N 1
ATOM 948 C CA . ARG A 1 129 ? 10.107 -2.242 -6.966 1.00 95.50 129 ARG A CA 1
ATOM 949 C C . ARG A 1 129 ? 10.599 -3.660 -7.302 1.00 95.50 129 ARG A C 1
ATOM 951 O O . ARG A 1 129 ? 10.950 -4.402 -6.372 1.00 95.50 129 ARG A O 1
ATOM 958 N N . PRO A 1 130 ? 10.642 -4.056 -8.588 1.00 93.56 130 PRO A N 1
ATOM 959 C CA . PRO A 1 130 ? 11.026 -5.406 -9.007 1.00 93.56 130 PRO A CA 1
ATOM 960 C C . PRO A 1 130 ? 12.336 -5.912 -8.386 1.00 93.56 130 PRO A C 1
ATOM 962 O O . PRO A 1 130 ? 12.396 -7.039 -7.894 1.00 93.56 130 PRO A O 1
ATOM 965 N N . GLU A 1 131 ? 13.359 -5.061 -8.310 1.00 92.50 131 GLU A N 1
ATOM 966 C CA . GLU A 1 131 ? 14.687 -5.370 -7.770 1.00 92.50 131 GLU A CA 1
ATOM 967 C C . GLU A 1 131 ? 14.699 -5.728 -6.272 1.00 92.50 131 GLU A C 1
ATOM 969 O O . GLU A 1 131 ? 15.643 -6.363 -5.788 1.00 92.50 131 GLU A O 1
ATOM 974 N N . ALA A 1 132 ? 13.652 -5.355 -5.531 1.00 93.00 132 ALA A N 1
ATOM 975 C CA . ALA A 1 132 ? 13.519 -5.606 -4.098 1.00 93.00 132 ALA A CA 1
ATOM 976 C C . ALA A 1 132 ? 12.622 -6.818 -3.767 1.00 93.00 132 ALA A C 1
ATOM 978 O O . ALA A 1 132 ? 12.524 -7.223 -2.602 1.00 93.00 132 ALA A O 1
ATOM 979 N N . ARG A 1 133 ? 11.974 -7.426 -4.772 1.00 91.94 133 ARG A N 1
ATOM 980 C CA . ARG A 1 133 ? 11.080 -8.586 -4.602 1.00 91.94 133 ARG A CA 1
ATOM 981 C C . ARG A 1 133 ? 11.855 -9.865 -4.280 1.00 91.94 133 ARG A C 1
ATOM 983 O O . ARG A 1 133 ? 13.066 -9.954 -4.455 1.00 91.94 133 ARG A O 1
ATOM 990 N N . GLY A 1 134 ? 11.150 -10.863 -3.740 1.00 87.81 134 GLY A N 1
ATOM 991 C CA . GLY A 1 134 ? 11.748 -12.146 -3.337 1.00 87.81 134 GLY A CA 1
ATOM 992 C C . GLY A 1 134 ? 12.617 -12.084 -2.071 1.00 87.81 134 GLY A C 1
ATOM 993 O O . GLY A 1 134 ? 13.248 -13.071 -1.714 1.00 87.81 134 GLY A O 1
ATOM 994 N N . ARG A 1 135 ? 12.638 -10.942 -1.368 1.00 89.94 135 ARG A N 1
ATOM 995 C CA . ARG A 1 135 ? 13.480 -10.689 -0.180 1.00 89.94 135 ARG A CA 1
ATOM 996 C C . ARG A 1 135 ? 12.684 -10.500 1.118 1.00 89.94 135 ARG A C 1
ATOM 998 O O . ARG A 1 135 ? 13.198 -9.929 2.075 1.00 89.94 135 ARG A O 1
ATOM 1005 N N . GLY A 1 136 ? 11.412 -10.902 1.132 1.00 89.62 136 GLY A N 1
ATOM 1006 C CA . GLY A 1 136 ? 10.527 -10.808 2.304 1.00 89.62 136 GLY A CA 1
ATOM 1007 C C . GLY A 1 136 ? 9.927 -9.424 2.594 1.00 89.62 136 GLY A C 1
ATOM 1008 O O . GLY A 1 136 ? 9.064 -9.325 3.461 1.00 89.62 136 GLY A O 1
ATOM 1009 N N . GLY A 1 137 ? 10.304 -8.375 1.853 1.00 93.56 137 GLY A N 1
ATOM 1010 C CA . GLY A 1 137 ? 9.849 -7.000 2.109 1.00 93.56 137 GLY A CA 1
ATOM 1011 C C . GLY A 1 137 ? 8.330 -6.802 2.063 1.00 93.56 137 GLY A C 1
ATOM 1012 O O . GLY A 1 137 ? 7.804 -6.002 2.826 1.00 93.56 137 GLY A O 1
ATOM 1013 N N . ALA A 1 138 ? 7.610 -7.556 1.223 1.00 94.00 138 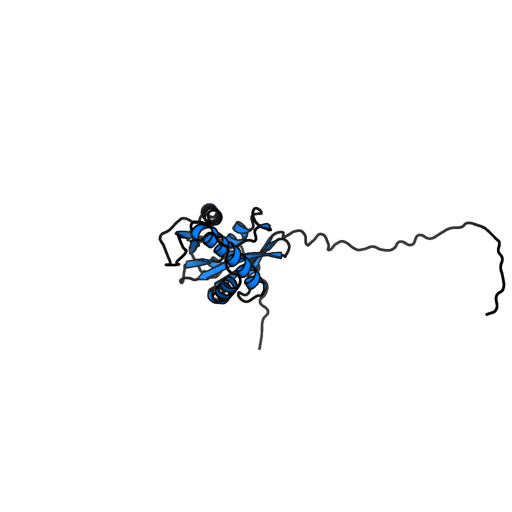ALA A N 1
ATOM 1014 C CA . ALA A 1 138 ? 6.164 -7.379 1.066 1.00 94.00 138 ALA A CA 1
ATOM 1015 C C . ALA A 1 138 ? 5.413 -7.763 2.347 1.00 94.00 138 ALA A C 1
ATOM 1017 O O . ALA A 1 138 ? 4.537 -7.036 2.797 1.00 94.00 138 ALA A O 1
ATOM 1018 N N . ALA A 1 139 ? 5.804 -8.879 2.968 1.00 94.69 139 ALA A N 1
ATOM 1019 C CA . ALA A 1 139 ? 5.222 -9.324 4.229 1.00 94.69 139 ALA A CA 1
ATOM 1020 C C . ALA A 1 139 ? 5.521 -8.339 5.369 1.00 94.69 139 ALA A C 1
ATOM 1022 O O . ALA A 1 139 ? 4.633 -8.049 6.162 1.00 94.69 139 ALA A O 1
ATOM 1023 N N . LEU A 1 140 ? 6.742 -7.787 5.418 1.00 96.00 140 LEU A N 1
ATOM 1024 C CA . LEU A 1 140 ? 7.120 -6.767 6.406 1.00 96.00 140 LEU A CA 1
ATOM 1025 C C . LEU A 1 140 ? 6.294 -5.486 6.248 1.00 96.00 140 LEU A C 1
ATOM 1027 O O . LEU A 1 140 ? 5.810 -4.936 7.231 1.00 96.00 140 LEU A O 1
ATOM 1031 N N . LEU A 1 141 ? 6.116 -5.031 5.010 1.00 97.75 141 LEU A N 1
ATOM 1032 C CA . LEU A 1 141 ? 5.353 -3.830 4.699 1.00 97.75 141 LEU A CA 1
ATOM 1033 C C . LEU A 1 141 ? 3.864 -3.989 5.034 1.00 97.75 141 LEU A C 1
ATOM 1035 O O . LEU A 1 141 ? 3.282 -3.092 5.635 1.00 97.75 141 LEU A O 1
ATOM 1039 N N . VAL A 1 142 ? 3.260 -5.137 4.708 1.00 98.06 142 VAL A N 1
ATOM 1040 C CA . VAL A 1 142 ? 1.859 -5.415 5.067 1.00 98.06 142 VAL A CA 1
ATOM 1041 C C . VAL A 1 142 ? 1.693 -5.562 6.581 1.00 98.06 142 VAL A C 1
ATOM 1043 O O . VAL A 1 142 ? 0.730 -5.040 7.127 1.00 98.06 142 VAL A O 1
ATOM 1046 N N . ALA A 1 143 ? 2.635 -6.195 7.285 1.00 97.38 143 ALA A N 1
ATOM 1047 C CA . ALA A 1 143 ? 2.588 -6.271 8.747 1.00 97.38 143 ALA A CA 1
ATOM 1048 C C . ALA A 1 143 ? 2.636 -4.875 9.396 1.00 97.38 143 ALA A C 1
ATOM 1050 O O . ALA A 1 143 ? 1.817 -4.573 10.259 1.00 97.38 143 ALA A O 1
ATOM 1051 N N . ALA A 1 144 ? 3.523 -3.995 8.919 1.00 97.88 144 ALA A N 1
ATOM 1052 C CA . ALA A 1 144 ? 3.579 -2.607 9.378 1.00 97.88 144 ALA A CA 1
ATOM 1053 C C . ALA A 1 144 ? 2.280 -1.837 9.072 1.00 97.88 144 ALA A C 1
ATOM 1055 O O . ALA A 1 144 ? 1.844 -1.013 9.874 1.00 97.88 144 ALA A O 1
ATOM 1056 N N . ALA A 1 145 ? 1.636 -2.123 7.937 1.00 98.50 145 ALA A N 1
ATOM 1057 C CA . ALA A 1 145 ? 0.334 -1.559 7.595 1.00 98.50 145 ALA A CA 1
ATOM 1058 C C . ALA A 1 145 ? -0.781 -2.051 8.536 1.00 98.50 145 ALA A C 1
ATOM 1060 O O . ALA A 1 145 ? -1.616 -1.258 8.962 1.00 98.50 145 ALA A O 1
ATOM 1061 N N . GLU A 1 146 ? -0.776 -3.330 8.916 1.00 98.44 146 GLU A N 1
ATOM 1062 C CA . GLU A 1 146 ? -1.702 -3.865 9.921 1.00 98.44 146 GLU A CA 1
ATOM 1063 C C . GLU A 1 146 ? -1.496 -3.205 11.292 1.00 98.44 146 GLU A C 1
ATOM 1065 O O . GLU A 1 146 ? -2.469 -2.864 11.962 1.00 98.44 146 GLU A O 1
ATOM 1070 N N . ASP A 1 147 ? -0.248 -2.978 11.707 1.00 98.06 147 ASP A N 1
ATOM 1071 C CA . ASP A 1 147 ? 0.057 -2.274 12.959 1.00 98.06 147 ASP A CA 1
ATOM 1072 C C . ASP A 1 147 ? -0.402 -0.815 12.925 1.00 98.06 147 ASP A C 1
ATOM 1074 O O . ASP A 1 147 ? -0.992 -0.325 13.890 1.00 98.06 147 ASP A O 1
ATOM 1078 N N . ALA A 1 148 ? -0.203 -0.134 11.798 1.00 98.00 148 ALA A N 1
ATOM 1079 C CA . ALA A 1 148 ? -0.731 1.205 11.588 1.00 98.00 148 ALA A CA 1
ATOM 1080 C C . ALA A 1 148 ? -2.266 1.238 11.638 1.00 98.00 148 ALA A C 1
ATOM 1082 O O . ALA A 1 148 ? -2.836 2.109 12.291 1.00 98.00 148 ALA A O 1
ATOM 1083 N N . ALA A 1 149 ? -2.942 0.270 11.015 1.00 98.19 149 ALA A N 1
ATOM 1084 C CA . ALA A 1 149 ? -4.395 0.146 11.079 1.00 98.19 149 ALA A CA 1
ATOM 1085 C C . ALA A 1 149 ? -4.886 -0.026 12.527 1.00 98.19 149 ALA A C 1
ATOM 1087 O O . ALA A 1 149 ? -5.812 0.667 12.948 1.00 98.19 149 ALA A O 1
ATOM 1088 N N . ARG A 1 150 ? -4.221 -0.876 13.325 1.00 97.69 150 ARG A N 1
ATOM 1089 C CA . ARG A 1 150 ? -4.516 -1.018 14.763 1.00 97.69 150 ARG A CA 1
ATOM 1090 C C . ARG A 1 150 ? -4.307 0.293 15.521 1.00 97.69 150 ARG A C 1
ATOM 1092 O O . ARG A 1 150 ? -5.124 0.640 16.367 1.00 97.69 150 ARG A O 1
ATOM 1099 N N . ALA A 1 151 ? -3.239 1.032 15.221 1.00 96.56 151 ALA A N 1
ATOM 1100 C CA . ALA A 1 151 ? -2.954 2.320 15.857 1.00 96.56 151 ALA A CA 1
ATOM 1101 C C . ALA A 1 151 ? -4.001 3.399 15.526 1.00 96.56 151 ALA A C 1
ATOM 1103 O O . ALA A 1 151 ? -4.242 4.283 16.346 1.00 96.56 151 ALA A O 1
ATOM 1104 N N . LEU A 1 152 ? -4.648 3.297 14.361 1.00 96.31 152 LEU A N 1
ATOM 1105 C CA . LEU A 1 152 ? -5.799 4.116 13.970 1.00 96.31 152 LEU A CA 1
ATOM 1106 C C . LEU A 1 152 ? -7.117 3.669 14.636 1.00 96.31 152 LEU A C 1
ATOM 1108 O O . LEU A 1 152 ? -8.126 4.350 14.496 1.00 96.31 152 LEU A O 1
ATOM 1112 N N . GLY A 1 153 ? -7.125 2.549 15.366 1.00 96.31 153 GLY A N 1
ATOM 1113 C CA . GLY A 1 153 ? -8.310 2.006 16.036 1.00 96.31 153 GLY A CA 1
ATOM 1114 C C . GLY A 1 153 ? -9.084 0.965 15.225 1.00 96.31 153 GLY A C 1
ATOM 1115 O O . GLY A 1 153 ? -10.168 0.564 15.639 1.00 96.31 153 GLY A O 1
ATOM 1116 N N . ALA A 1 154 ? -8.551 0.500 14.092 1.00 97.62 154 ALA A N 1
ATOM 1117 C CA . ALA A 1 154 ? -9.219 -0.521 13.298 1.00 97.62 154 ALA A CA 1
ATOM 1118 C C . ALA A 1 154 ? -9.134 -1.910 13.952 1.00 97.62 154 ALA A C 1
ATOM 1120 O O . ALA A 1 154 ? -8.076 -2.362 14.392 1.00 97.62 154 ALA A O 1
ATOM 1121 N N . GLU A 1 155 ? -10.253 -2.625 13.924 1.00 97.38 155 GLU A N 1
ATOM 1122 C CA . GLU A 1 155 ? -10.390 -4.024 14.338 1.00 97.38 155 GLU A CA 1
ATOM 1123 C C . GLU A 1 155 ? -10.323 -4.980 13.141 1.00 97.38 155 GLU A C 1
ATOM 1125 O O . GLU A 1 155 ? -10.151 -6.192 13.293 1.00 97.38 155 GLU A O 1
ATOM 1130 N N . ARG A 1 156 ? -10.460 -4.446 11.925 1.00 97.62 156 ARG A N 1
ATOM 1131 C CA . ARG A 1 156 ? -10.464 -5.204 10.676 1.00 97.62 156 ARG A CA 1
ATOM 1132 C C . ARG A 1 156 ? -9.760 -4.429 9.575 1.00 97.62 156 ARG A C 1
ATOM 1134 O O . ARG A 1 156 ? -9.890 -3.212 9.482 1.00 97.62 156 ARG A O 1
ATOM 1141 N N . MET A 1 157 ? -9.070 -5.160 8.709 1.00 98.38 157 MET A N 1
ATOM 1142 C CA . MET A 1 157 ? -8.474 -4.630 7.491 1.00 98.38 157 MET A CA 1
ATOM 1143 C C . MET A 1 157 ? -9.146 -5.246 6.271 1.00 98.38 157 MET A C 1
ATOM 1145 O O . MET A 1 157 ? -9.429 -6.448 6.250 1.00 98.38 157 MET A O 1
ATOM 1149 N N . VAL A 1 158 ? -9.412 -4.424 5.267 1.00 98.50 158 VAL A N 1
ATOM 1150 C CA . VAL A 1 158 ? -9.972 -4.839 3.981 1.00 98.50 158 VAL A CA 1
ATOM 1151 C C . VAL A 1 158 ? -9.102 -4.333 2.837 1.00 98.50 158 VAL A C 1
ATOM 1153 O O . VAL A 1 158 ? -8.356 -3.366 2.995 1.00 98.50 158 VAL A O 1
ATOM 1156 N N . LEU A 1 159 ? -9.167 -5.009 1.696 1.00 98.12 159 LEU A N 1
ATOM 1157 C CA . LEU A 1 159 ? -8.520 -4.573 0.462 1.00 98.12 159 LEU A CA 1
ATOM 1158 C C . LEU A 1 159 ? -9.230 -5.141 -0.757 1.00 98.12 159 LEU A C 1
ATOM 1160 O O . LEU A 1 159 ? -9.808 -6.227 -0.695 1.00 98.12 159 LEU A O 1
ATOM 1164 N N . ASP A 1 160 ? -9.113 -4.435 -1.869 1.00 96.06 160 ASP A N 1
ATOM 1165 C CA . ASP A 1 160 ? -9.446 -4.920 -3.198 1.00 96.06 160 ASP A CA 1
ATOM 1166 C C . ASP A 1 160 ? -8.184 -5.074 -4.056 1.00 96.06 160 ASP A C 1
ATOM 1168 O O . ASP A 1 160 ? -7.154 -4.429 -3.835 1.00 96.06 160 ASP A O 1
ATOM 1172 N N . THR A 1 161 ? -8.232 -5.984 -5.023 1.00 93.94 161 THR A N 1
ATOM 1173 C CA . THR A 1 161 ? -7.150 -6.185 -5.983 1.00 93.94 161 THR A CA 1
ATOM 1174 C C . THR A 1 161 ? -7.687 -6.684 -7.318 1.00 93.94 161 THR A C 1
ATOM 1176 O O . THR A 1 161 ? -8.768 -7.272 -7.397 1.00 93.94 161 THR A O 1
ATOM 1179 N N . ARG A 1 162 ? -6.912 -6.454 -8.373 1.00 91.88 162 ARG A N 1
ATOM 1180 C CA . ARG A 1 162 ? -7.227 -6.923 -9.721 1.00 91.88 162 ARG A CA 1
ATOM 1181 C C . ARG A 1 162 ? -6.891 -8.405 -9.885 1.00 91.88 162 ARG A C 1
ATOM 1183 O O . ARG A 1 162 ? -6.005 -8.935 -9.206 1.00 91.88 162 ARG A O 1
ATOM 1190 N N . GLY A 1 163 ? -7.549 -9.069 -10.825 1.00 88.81 163 GLY A N 1
ATOM 1191 C CA . GLY A 1 163 ? -7.380 -10.491 -11.114 1.00 88.81 163 GLY A CA 1
ATOM 1192 C C . GLY A 1 163 ? -6.009 -10.830 -11.697 1.00 88.81 163 GLY A C 1
ATOM 1193 O O . GLY A 1 163 ? -5.454 -11.890 -11.391 1.00 88.81 163 GLY A O 1
ATOM 1194 N N . ASP A 1 164 ? -5.428 -9.909 -12.469 1.00 88.38 164 ASP A N 1
ATOM 1195 C CA . ASP A 1 164 ? -4.121 -10.065 -13.114 1.00 88.38 164 ASP A CA 1
ATOM 1196 C C . ASP A 1 164 ? -2.943 -9.989 -12.127 1.00 88.38 164 ASP A C 1
ATOM 1198 O O . ASP A 1 164 ? -1.854 -10.469 -12.441 1.00 88.38 164 ASP A O 1
ATOM 1202 N N . LEU A 1 165 ? -3.147 -9.458 -10.915 1.00 89.75 165 LEU A N 1
ATOM 1203 C CA . LEU A 1 165 ? -2.136 -9.343 -9.855 1.00 89.75 165 LEU A CA 1
ATOM 1204 C C . LEU A 1 165 ? -2.057 -10.617 -8.993 1.00 89.75 165 LEU A C 1
ATOM 1206 O O . LEU A 1 165 ? -2.209 -10.595 -7.767 1.00 89.75 165 LEU A O 1
ATOM 1210 N N . VAL A 1 166 ? -1.804 -11.756 -9.642 1.00 91.00 166 VAL A N 1
ATOM 1211 C CA . VAL A 1 166 ? -1.785 -13.093 -9.017 1.00 91.00 166 VAL A CA 1
ATOM 1212 C C . VAL A 1 166 ? -0.830 -13.168 -7.819 1.00 91.00 166 VAL A C 1
ATOM 1214 O O . VAL A 1 166 ? -1.151 -13.786 -6.800 1.00 91.00 166 VAL A O 1
ATOM 1217 N N . GLU A 1 167 ? 0.325 -12.502 -7.893 1.00 91.25 167 GLU A N 1
ATOM 1218 C CA . GLU A 1 167 ? 1.317 -12.494 -6.815 1.00 91.25 167 GLU A CA 1
ATOM 1219 C C . GLU A 1 167 ? 0.805 -11.790 -5.553 1.00 91.25 167 GLU A C 1
ATOM 1221 O O . GLU A 1 167 ? 1.082 -12.240 -4.438 1.00 91.25 167 GLU A O 1
ATOM 1226 N N . ALA A 1 168 ? 0.035 -10.709 -5.718 1.00 91.69 168 ALA A N 1
ATOM 1227 C CA . ALA A 1 168 ? -0.562 -9.975 -4.606 1.00 91.69 168 ALA A CA 1
ATOM 1228 C C . ALA A 1 168 ? -1.629 -10.828 -3.909 1.00 91.69 168 ALA A C 1
ATOM 1230 O O . ALA A 1 168 ? -1.622 -10.959 -2.687 1.00 91.69 168 ALA A O 1
ATOM 1231 N N . ARG A 1 169 ? -2.482 -11.507 -4.683 1.00 94.62 169 ARG A N 1
ATOM 1232 C CA . ARG A 1 169 ? -3.501 -12.428 -4.152 1.00 94.62 169 ARG A CA 1
ATOM 1233 C C . ARG A 1 169 ? -2.870 -13.557 -3.332 1.00 94.62 169 ARG A C 1
ATOM 1235 O O . ARG A 1 169 ? -3.293 -13.823 -2.207 1.00 94.62 169 ARG A O 1
ATOM 1242 N N . ALA A 1 170 ? -1.813 -14.179 -3.858 1.00 94.44 170 ALA A N 1
ATOM 1243 C CA . ALA A 1 170 ? -1.074 -15.221 -3.147 1.00 94.44 170 ALA A CA 1
ATOM 1244 C C . ALA A 1 170 ? -0.403 -14.695 -1.864 1.00 94.44 170 ALA A C 1
ATOM 1246 O O . ALA A 1 170 ? -0.370 -15.399 -0.853 1.00 94.44 170 ALA A O 1
ATOM 1247 N N . LEU A 1 171 ? 0.120 -13.464 -1.882 1.00 94.75 171 LEU A N 1
ATOM 1248 C CA . LEU A 1 171 ? 0.658 -12.803 -0.693 1.00 94.75 171 LEU A CA 1
ATOM 1249 C C . LEU A 1 171 ? -0.423 -12.629 0.382 1.00 94.75 171 LEU A C 1
ATOM 1251 O O . LEU A 1 171 ? -0.211 -13.064 1.512 1.00 94.75 171 LEU A O 1
ATOM 1255 N N . TYR A 1 172 ? -1.572 -12.039 0.047 1.00 96.88 172 TYR A N 1
ATOM 1256 C CA . TYR A 1 172 ? -2.631 -11.762 1.022 1.00 96.88 172 TYR A CA 1
ATOM 1257 C C . TYR A 1 172 ? -3.179 -13.042 1.656 1.00 96.88 172 TYR A C 1
ATOM 1259 O O . TYR A 1 172 ? -3.259 -13.125 2.883 1.00 96.88 172 TYR A O 1
ATOM 1267 N N . ALA A 1 173 ? -3.432 -14.079 0.853 1.00 95.31 173 ALA A N 1
ATOM 1268 C CA . ALA A 1 173 ? -3.854 -15.383 1.362 1.00 95.31 173 ALA A CA 1
ATOM 1269 C C . ALA A 1 173 ? -2.845 -15.963 2.374 1.00 95.31 173 ALA A C 1
ATOM 1271 O O . ALA A 1 173 ? -3.222 -16.428 3.450 1.00 95.31 173 ALA A O 1
ATOM 1272 N N . ARG A 1 174 ? -1.538 -15.875 2.082 1.00 95.75 174 ARG A N 1
ATOM 1273 C CA . ARG A 1 174 ? -0.472 -16.328 2.999 1.00 95.75 174 ARG A CA 1
ATOM 1274 C C . ARG A 1 174 ? -0.379 -15.505 4.282 1.00 95.75 174 ARG A C 1
ATOM 1276 O O . ARG A 1 174 ? 0.089 -16.025 5.290 1.00 95.75 174 ARG A O 1
ATOM 1283 N N . LEU A 1 175 ? -0.790 -14.241 4.242 1.00 95.94 175 LEU A N 1
ATOM 1284 C CA . LEU A 1 175 ? -0.826 -13.347 5.401 1.00 95.94 175 LEU A CA 1
ATOM 1285 C C . LEU A 1 175 ? -2.124 -13.477 6.215 1.00 95.94 175 LEU A C 1
ATOM 1287 O O . LEU A 1 175 ? -2.310 -12.740 7.184 1.00 95.94 175 LEU A O 1
ATOM 1291 N N . GLY A 1 176 ? -3.000 -14.423 5.864 1.00 96.56 176 GLY A N 1
ATOM 1292 C CA . GLY A 1 176 ? -4.227 -14.716 6.604 1.00 96.56 176 GLY A CA 1
ATOM 1293 C C . GLY A 1 176 ? -5.413 -13.835 6.224 1.00 96.56 176 GLY A C 1
ATOM 1294 O O . GLY A 1 176 ? -6.392 -13.795 6.965 1.00 96.56 176 GLY A O 1
ATOM 1295 N N . TYR A 1 177 ? -5.338 -13.129 5.095 1.00 97.75 177 TYR A N 1
ATOM 1296 C CA . TYR A 1 177 ? -6.518 -12.516 4.500 1.00 97.75 177 TYR A CA 1
ATOM 1297 C C . TYR A 1 177 ? -7.371 -13.589 3.831 1.00 97.75 177 TYR A C 1
ATOM 1299 O O . TYR A 1 177 ? -6.854 -14.481 3.155 1.00 97.75 177 TYR A O 1
ATOM 1307 N N . VAL A 1 178 ? -8.682 -13.473 3.998 1.00 97.06 178 VAL A N 1
ATOM 1308 C CA . VAL A 1 178 ? -9.671 -14.347 3.368 1.00 97.06 178 VAL A CA 1
ATOM 1309 C C . VAL A 1 178 ? -10.473 -13.557 2.346 1.00 97.06 178 VAL A C 1
ATOM 1311 O O . VAL A 1 178 ? -10.717 -12.368 2.541 1.00 97.06 178 VAL A O 1
ATOM 1314 N N . GLU A 1 179 ? -10.858 -14.203 1.250 1.00 96.25 179 GLU A N 1
ATOM 1315 C CA . GLU A 1 179 ? -11.695 -13.579 0.223 1.00 96.25 179 GLU A CA 1
ATOM 1316 C C . GLU A 1 179 ? -13.083 -13.250 0.804 1.00 96.25 179 GLU A C 1
ATOM 1318 O O . GLU A 1 179 ? -13.618 -13.997 1.630 1.00 96.25 179 GLU A O 1
ATOM 1323 N N . SER A 1 180 ? -13.647 -12.110 0.417 1.00 95.25 180 SER A N 1
ATOM 1324 C CA . SER A 1 180 ? -14.913 -11.586 0.932 1.00 95.25 180 SER A CA 1
ATOM 1325 C C . SER A 1 180 ? -15.830 -11.113 -0.191 1.00 95.25 180 SER A C 1
ATOM 1327 O O . SER A 1 180 ? -15.431 -11.013 -1.348 1.00 95.25 180 SER A O 1
ATOM 1329 N N . ALA A 1 181 ? -17.066 -10.759 0.167 1.00 93.94 181 ALA A N 1
ATOM 1330 C CA . ALA A 1 181 ? -17.927 -9.995 -0.728 1.00 93.94 181 ALA A CA 1
ATOM 1331 C C . ALA A 1 181 ? -17.308 -8.614 -1.049 1.00 93.94 181 ALA A C 1
ATOM 1333 O O . ALA A 1 181 ? -16.506 -8.111 -0.244 1.00 93.94 181 ALA A O 1
ATOM 1334 N N . PRO A 1 182 ? -17.697 -7.994 -2.180 1.00 93.88 182 PRO A N 1
ATOM 1335 C CA . PRO A 1 182 ? -17.327 -6.622 -2.501 1.00 93.88 182 PRO A CA 1
ATOM 1336 C C . PRO A 1 182 ? -17.678 -5.647 -1.378 1.00 93.88 182 PRO A C 1
ATOM 1338 O O . PRO A 1 182 ? -18.773 -5.700 -0.818 1.00 93.88 182 PRO A O 1
ATOM 1341 N N . HIS A 1 183 ? -16.740 -4.759 -1.050 1.00 90.06 183 HIS A N 1
ATOM 1342 C CA . HIS A 1 183 ? -16.943 -3.654 -0.100 1.00 90.06 183 HIS A CA 1
ATOM 1343 C C . HIS A 1 183 ? -16.778 -2.272 -0.752 1.00 90.06 183 HIS A C 1
ATOM 1345 O O . HIS A 1 183 ? -16.885 -1.255 -0.072 1.00 90.06 183 HIS A O 1
ATOM 1351 N N . ASN A 1 184 ? -16.508 -2.238 -2.057 1.00 90.31 184 ASN A N 1
ATOM 1352 C CA . ASN A 1 184 ? -16.460 -1.047 -2.894 1.00 90.31 184 ASN A CA 1
ATOM 1353 C C . ASN A 1 184 ? -16.808 -1.420 -4.345 1.00 90.31 184 ASN A C 1
ATOM 1355 O O . ASN A 1 184 ? -16.828 -2.601 -4.690 1.00 90.31 184 ASN A O 1
ATOM 1359 N N . ASP A 1 185 ? -17.025 -0.396 -5.172 1.00 88.56 185 ASP A N 1
ATOM 1360 C CA . ASP A 1 185 ? -17.358 -0.524 -6.596 1.00 88.56 185 ASP A CA 1
ATOM 1361 C C . ASP A 1 185 ? -16.204 -0.018 -7.489 1.00 88.56 185 ASP A C 1
ATOM 1363 O O . ASP A 1 185 ? -16.429 0.629 -8.514 1.00 88.56 185 ASP A O 1
ATOM 1367 N N . HIS A 1 186 ? -14.941 -0.225 -7.083 1.00 86.12 186 HIS A N 1
ATOM 1368 C CA . HIS A 1 186 ? -13.798 0.214 -7.891 1.00 86.12 186 HIS A CA 1
ATOM 1369 C C . HIS A 1 186 ? -13.775 -0.513 -9.241 1.00 86.12 186 HIS A C 1
ATOM 1371 O O . HIS A 1 186 ? -13.784 -1.738 -9.293 1.00 86.12 186 HIS A O 1
ATOM 1377 N N . ALA A 1 187 ? -13.660 0.248 -10.333 1.00 83.00 187 ALA A N 1
ATOM 1378 C CA . ALA A 1 187 ? -13.811 -0.262 -11.700 1.00 83.00 187 ALA A CA 1
ATOM 1379 C C . ALA A 1 187 ? -12.842 -1.395 -12.086 1.00 83.00 187 ALA A C 1
ATOM 1381 O O . ALA A 1 187 ? -13.153 -2.184 -12.971 1.00 83.00 187 ALA A O 1
ATOM 1382 N N . TYR A 1 188 ? -11.680 -1.472 -11.431 1.00 83.19 188 TYR A N 1
ATOM 1383 C CA . TYR A 1 188 ? -10.654 -2.482 -11.702 1.00 83.19 188 TYR A CA 1
ATOM 1384 C C . TYR A 1 188 ? -10.575 -3.581 -10.632 1.00 83.19 188 TYR A C 1
ATOM 1386 O O . TYR A 1 188 ? -9.701 -4.440 -10.713 1.00 83.19 188 TYR A O 1
ATOM 1394 N N . ALA A 1 189 ? -11.418 -3.544 -9.599 1.00 89.75 189 ALA A N 1
ATOM 1395 C CA . ALA A 1 189 ? -11.405 -4.555 -8.552 1.00 89.75 189 ALA A CA 1
ATOM 1396 C C . ALA A 1 189 ? -12.098 -5.839 -9.025 1.00 89.75 189 ALA A C 1
ATOM 1398 O O . ALA A 1 189 ? -13.268 -5.815 -9.398 1.00 89.75 189 ALA A O 1
ATOM 1399 N N . ASP A 1 190 ? -11.383 -6.962 -8.943 1.00 92.31 190 ASP A N 1
ATOM 1400 C CA . ASP A 1 190 ? -11.923 -8.292 -9.260 1.00 92.31 190 ASP A CA 1
ATOM 1401 C C . ASP A 1 190 ? -12.055 -9.174 -8.010 1.00 92.31 190 ASP A C 1
ATOM 1403 O O . ASP A 1 190 ? -12.869 -10.097 -7.970 1.00 92.31 190 ASP A O 1
ATOM 1407 N N . HIS A 1 191 ? -11.235 -8.913 -6.985 1.00 95.88 191 HIS A N 1
ATOM 1408 C CA . HIS A 1 191 ? -11.186 -9.690 -5.751 1.00 95.88 191 HIS A CA 1
ATOM 1409 C C . HIS A 1 191 ? -11.141 -8.777 -4.529 1.00 95.88 191 HIS A C 1
ATOM 1411 O O . HIS A 1 191 ? -10.356 -7.830 -4.481 1.00 95.88 191 HIS A O 1
ATOM 1417 N N . TRP A 1 192 ? -11.906 -9.133 -3.498 1.00 97.75 192 TRP A N 1
ATOM 1418 C CA . TRP A 1 192 ? -11.941 -8.433 -2.217 1.00 97.75 192 TRP A CA 1
ATOM 1419 C C . TRP A 1 192 ? -11.501 -9.373 -1.110 1.00 97.75 192 TRP A C 1
ATOM 1421 O O . TRP A 1 192 ? -11.847 -10.552 -1.103 1.00 97.75 192 TRP A O 1
ATOM 1431 N N . PHE A 1 193 ? -10.738 -8.844 -0.166 1.00 98.12 193 PHE A N 1
ATOM 1432 C CA . PHE A 1 193 ? -10.211 -9.596 0.956 1.00 98.12 193 PHE A CA 1
ATOM 1433 C C . PHE A 1 193 ? -10.471 -8.872 2.271 1.00 98.12 193 PHE A C 1
ATOM 1435 O O . PHE A 1 193 ? -10.519 -7.642 2.336 1.00 98.12 193 PHE A O 1
ATOM 1442 N N . THR A 1 194 ? -10.566 -9.650 3.345 1.00 98.19 194 THR A N 1
ATOM 1443 C CA . THR A 1 194 ? -10.694 -9.147 4.708 1.00 98.19 194 THR A CA 1
ATOM 1444 C C . THR A 1 194 ? -9.843 -9.944 5.690 1.00 98.19 194 THR A C 1
ATOM 1446 O O . THR A 1 194 ? -9.589 -11.135 5.500 1.00 98.19 194 THR A O 1
ATOM 1449 N N . LYS A 1 195 ? -9.401 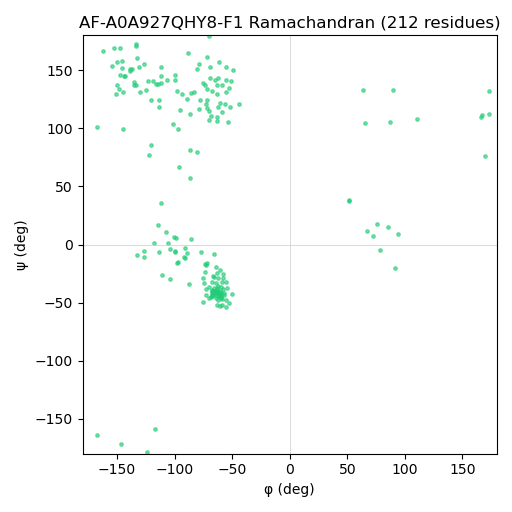-9.283 6.760 1.00 97.88 195 LYS A N 1
ATOM 1450 C CA . LYS A 1 195 ? -8.699 -9.896 7.886 1.00 97.88 195 LYS A CA 1
ATOM 1451 C C . LYS A 1 195 ? -9.080 -9.197 9.186 1.00 97.88 195 LYS A C 1
ATOM 1453 O O . LYS A 1 195 ? -9.027 -7.972 9.276 1.00 97.88 195 LYS A O 1
ATOM 1458 N N . ALA A 1 196 ? -9.426 -9.975 10.208 1.00 97.25 196 ALA A N 1
ATOM 1459 C CA . ALA A 1 196 ? -9.574 -9.456 11.564 1.00 97.25 196 ALA A CA 1
ATOM 1460 C C . ALA A 1 196 ? -8.194 -9.127 12.158 1.00 97.25 196 ALA A C 1
ATOM 1462 O O . ALA A 1 196 ? -7.264 -9.933 12.085 1.00 97.25 196 ALA A O 1
ATOM 1463 N N . LEU A 1 197 ? -8.064 -7.955 12.771 1.00 95.00 197 LEU A N 1
ATOM 1464 C CA . LEU A 1 197 ? -6.851 -7.486 13.432 1.00 95.00 197 LEU A CA 1
ATOM 1465 C C . LEU A 1 197 ? -6.930 -7.786 14.937 1.00 95.00 197 LEU A C 1
ATOM 1467 O O . LEU A 1 197 ? -7.007 -6.887 15.765 1.00 95.00 197 LEU A O 1
ATOM 1471 N N . THR A 1 198 ? -6.913 -9.061 15.326 1.00 82.81 198 THR A N 1
ATOM 1472 C CA . THR A 1 198 ? -6.864 -9.440 16.753 1.00 82.81 198 THR A CA 1
ATOM 1473 C C . THR A 1 198 ? -5.494 -9.090 17.374 1.00 82.81 198 THR A C 1
ATOM 1475 O O . THR A 1 198 ? -4.480 -9.219 16.689 1.00 82.81 198 THR A O 1
ATOM 1478 N N . GLY A 1 199 ? -5.454 -8.650 18.647 1.00 62.31 199 GLY A N 1
ATOM 1479 C CA . GLY A 1 199 ? -4.249 -8.168 19.371 1.00 62.31 199 GLY A CA 1
ATOM 1480 C C . GLY A 1 199 ? -3.016 -9.093 19.284 1.00 62.31 199 GLY A C 1
ATOM 1481 O O . GLY A 1 199 ? -3.151 -10.302 19.150 1.00 62.31 199 GLY A O 1
ATOM 1482 N N . THR A 1 200 ? -1.768 -8.611 19.341 1.00 48.84 200 THR A N 1
ATOM 1483 C CA . THR A 1 200 ? -1.184 -7.700 20.347 1.00 48.84 200 THR A CA 1
ATOM 1484 C C . THR A 1 200 ? -0.189 -6.722 19.713 1.00 48.84 200 THR A C 1
ATOM 1486 O O . THR A 1 200 ? 0.546 -7.072 18.796 1.00 48.84 200 THR A O 1
ATOM 1489 N N . TRP A 1 201 ? -0.165 -5.510 20.261 1.00 48.28 201 TRP A N 1
ATOM 1490 C CA . TRP A 1 201 ? 0.811 -4.443 20.065 1.00 48.28 201 TRP A CA 1
ATOM 1491 C C . TRP A 1 201 ? 2.255 -4.935 20.282 1.00 48.28 201 TRP A C 1
ATOM 1493 O O . TRP A 1 201 ? 2.629 -5.328 21.383 1.00 48.28 201 TRP A O 1
ATOM 1503 N N . ALA A 1 202 ? 3.095 -4.862 19.253 1.00 36.91 202 ALA A N 1
ATOM 1504 C CA . ALA A 1 202 ? 4.524 -4.662 19.455 1.00 36.91 202 ALA A CA 1
ATOM 1505 C C . ALA A 1 202 ? 4.758 -3.155 19.323 1.00 36.91 202 ALA A C 1
ATOM 1507 O O . ALA A 1 202 ? 4.476 -2.570 18.282 1.00 36.91 202 ALA A O 1
ATOM 1508 N N . THR A 1 203 ? 5.186 -2.505 20.404 1.00 40.28 203 THR A N 1
ATOM 1509 C CA . THR A 1 203 ? 5.509 -1.073 20.426 1.00 40.28 203 THR A CA 1
ATOM 1510 C C . THR A 1 203 ? 6.521 -0.746 19.329 1.00 40.28 203 THR A C 1
ATOM 1512 O O . THR A 1 203 ? 7.701 -1.069 19.461 1.00 40.28 203 THR A O 1
ATOM 1515 N N . TRP A 1 204 ? 6.065 -0.108 18.254 1.00 42.66 204 TRP A N 1
ATOM 1516 C CA . TRP A 1 204 ? 6.939 0.603 17.331 1.00 42.66 204 TRP A CA 1
ATOM 1517 C C . TRP A 1 204 ? 7.411 1.880 18.029 1.00 42.66 204 TRP A C 1
ATOM 1519 O O . TRP A 1 204 ? 6.592 2.685 18.480 1.00 42.66 204 TRP A O 1
ATOM 1529 N N . ASP A 1 205 ? 8.727 2.023 18.171 1.00 38.50 205 ASP A N 1
ATOM 1530 C CA . ASP A 1 205 ? 9.360 3.177 18.800 1.00 38.50 205 ASP A CA 1
ATOM 1531 C C . ASP A 1 205 ? 9.041 4.428 17.967 1.00 38.50 205 ASP A C 1
ATOM 1533 O O . ASP A 1 205 ? 9.440 4.563 16.806 1.00 38.50 205 ASP A O 1
ATOM 1537 N N . ARG A 1 206 ? 8.210 5.308 18.528 1.00 43.31 206 ARG A N 1
ATOM 1538 C CA . ARG A 1 206 ? 7.739 6.526 17.871 1.00 43.31 206 ARG A CA 1
ATOM 1539 C C . ARG A 1 206 ? 8.943 7.463 17.744 1.00 43.31 206 ARG A C 1
ATOM 1541 O O . ARG A 1 206 ? 9.399 8.002 18.749 1.00 43.31 206 ARG A O 1
ATOM 1548 N N . ALA A 1 207 ? 9.447 7.693 16.530 1.00 37.62 207 ALA A N 1
ATOM 1549 C CA . ALA A 1 207 ? 10.371 8.805 16.305 1.00 37.62 207 ALA A CA 1
ATOM 1550 C C . ALA A 1 207 ? 9.685 10.103 16.788 1.00 37.62 207 ALA A C 1
ATOM 1552 O O . ALA A 1 207 ? 8.511 10.309 16.462 1.00 37.62 207 ALA A O 1
ATOM 1553 N N . PRO A 1 208 ? 10.351 10.945 17.598 1.00 35.50 208 PRO A N 1
ATOM 1554 C CA . PRO A 1 208 ? 9.708 12.099 18.208 1.00 35.50 208 PRO A CA 1
ATOM 1555 C C . PRO A 1 208 ? 9.231 13.064 17.120 1.00 35.50 208 PRO A C 1
ATOM 1557 O O . PRO A 1 208 ? 10.039 13.599 16.360 1.00 35.50 208 PRO A O 1
ATOM 1560 N N . GLN A 1 209 ? 7.915 13.293 17.051 1.00 41.44 209 GLN A N 1
ATOM 1561 C CA . GLN A 1 209 ? 7.378 14.470 16.380 1.00 41.44 209 GLN A CA 1
ATOM 1562 C C . GLN A 1 209 ? 7.976 15.692 17.076 1.00 41.44 209 GLN A C 1
ATOM 1564 O O . GLN A 1 209 ? 7.737 15.915 18.262 1.00 41.44 209 GLN A O 1
ATOM 1569 N N . GLY A 1 210 ? 8.799 16.438 16.338 1.00 36.47 210 GLY A N 1
ATOM 1570 C CA . GLY A 1 210 ? 9.288 17.736 16.769 1.00 36.47 210 GLY A CA 1
ATOM 1571 C C . GLY A 1 210 ? 8.100 18.634 17.086 1.00 36.47 210 GLY A C 1
ATOM 1572 O O . GLY A 1 210 ? 7.233 18.853 16.243 1.00 36.47 210 GLY A O 1
ATOM 1573 N N . ASP A 1 211 ? 8.069 19.097 18.326 1.00 40.69 211 ASP A N 1
ATOM 1574 C CA . ASP A 1 211 ? 7.130 20.075 18.843 1.00 40.69 211 ASP A CA 1
ATOM 1575 C C . ASP A 1 211 ? 7.337 21.396 18.083 1.00 40.69 211 ASP A C 1
ATOM 1577 O O . ASP A 1 211 ? 8.358 22.067 18.250 1.00 40.69 211 ASP A O 1
ATOM 1581 N N . LEU A 1 212 ? 6.411 21.747 17.187 1.00 41.75 212 LEU A N 1
ATOM 1582 C CA . LEU A 1 212 ? 6.320 23.105 16.653 1.00 41.75 212 LEU A CA 1
ATOM 1583 C C . LEU A 1 212 ? 5.454 23.918 17.614 1.00 41.75 212 LEU A C 1
ATOM 1585 O O . LEU A 1 212 ? 4.256 24.105 17.405 1.00 41.75 212 LEU A O 1
ATOM 1589 N N . ALA A 1 213 ? 6.088 24.384 18.687 1.00 42.47 213 ALA A N 1
ATOM 1590 C CA . ALA A 1 213 ? 5.538 25.411 19.550 1.00 42.47 213 ALA A CA 1
ATOM 1591 C C . ALA A 1 213 ? 5.736 26.797 18.904 1.00 42.47 213 ALA A C 1
ATOM 1593 O O . ALA A 1 213 ? 6.870 27.220 18.698 1.00 42.47 213 ALA A O 1
ATOM 1594 N N . THR A 1 214 ? 4.591 27.421 18.596 1.00 52.34 214 THR A N 1
ATOM 1595 C CA . THR A 1 214 ? 4.223 28.861 18.580 1.00 52.34 214 THR A CA 1
ATOM 1596 C C . THR A 1 214 ?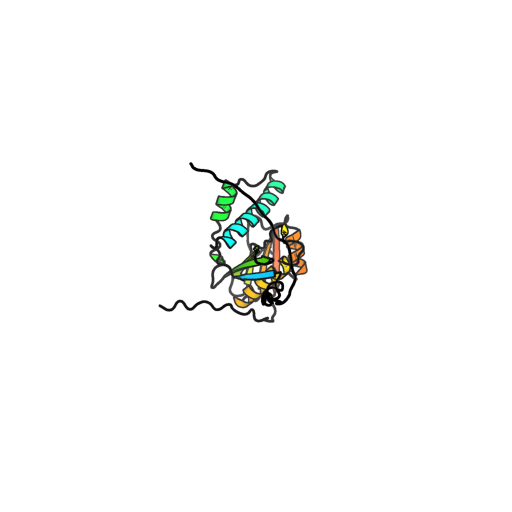 5.272 29.902 18.188 1.00 52.34 214 THR A C 1
ATOM 1598 O O . THR A 1 214 ? 6.216 30.134 18.973 1.00 52.34 214 THR A O 1
#

Solvent-accessible surface area (backbone atoms only — not comparable to full-atom values): 13178 Å² total; per-residue (Å²): 142,87,86,82,82,89,84,88,89,82,85,88,87,91,83,86,89,80,90,76,85,77,86,76,93,77,81,82,70,78,78,73,77,75,80,60,57,62,51,73,44,82,44,62,49,82,35,74,67,42,51,54,51,46,49,56,44,48,51,54,56,47,25,56,46,32,43,73,76,72,69,40,70,66,54,71,71,57,49,52,49,56,53,65,69,57,65,46,68,69,22,38,75,88,53,20,39,23,35,37,29,20,51,71,80,43,83,41,29,34,35,32,30,24,57,77,51,88,41,35,18,37,54,39,73,74,43,64,43,79,91,57,57,99,67,63,53,68,63,54,48,51,51,54,43,52,52,50,32,44,75,68,52,21,48,29,40,34,36,69,39,43,72,87,46,54,69,58,54,55,50,41,49,74,73,62,35,41,82,50,75,79,90,70,86,57,93,66,54,70,44,27,33,37,32,77,54,72,88,79,90,73,88,73,83,73,76,79,78,78,80,85,76,131

Foldseek 3Di:
DDDDDDDDDDDDDDDDDDDDDDDDPDDPPVPPLPPPQKDKDWDPCQDPLNLVQLLVLLQVVQQLVCCVPPNGGDDPVNSVVVSVVCSVPQQDPDFKTKMFMDGSNHTFWIWIWGDPDQAEIEIDRTDGHPVCPPVCRSVVRVVVNLLVCVVSVHQKYKYFDAPSPVVVVVSCVVNVWDWDPDPDDPPRGDTMTMDGSDDDDDDDDDDDDPDPDD

Sequence (214 aa):
MTRATATPTSTPTTAATAATATTATVNTTAAASAAARWSVAAEPHDSPVAAALWRAYYTEVSDRWYQLHEGHTTDPDELEREVAADTGEYLAPPNGVLLVARYAGEPVGTAGVRLADATTA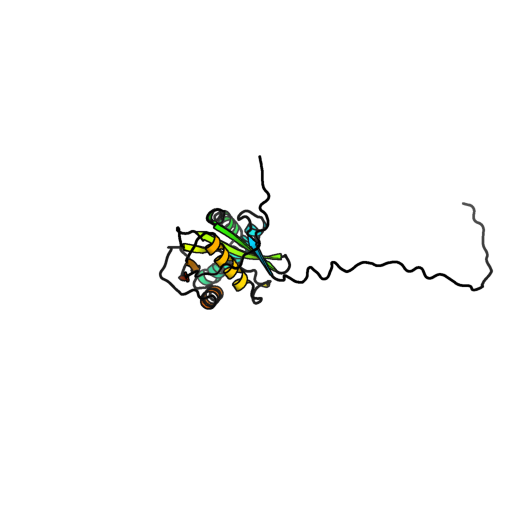ELKRVFLRPEARGRGGAALLVAAAEDAARALGAERMVLDTRGDLVEARALYARLGYVESAPHNDHAYADHWFTKALTGTWATWDRAPQGDLAT

Mean predicted aligned error: 12.22 Å

Radius of gyration: 28.31 Å; Cα contacts (8 Å, |Δi|>4): 294; chains: 1; bounding box: 99×50×47 Å

Nearest PDB structures (foldseek):
  8iym-assembly1_A  TM=7.291E-01  e=4.939E-09  Helicobacter pylori 26695
  8iym-assembly3_C  TM=7.471E-01  e=1.228E-08  Helicobacter pylori 26695
  8iym-assembly2_B  TM=7.426E-01  e=1.305E-08  Helicobacter pylori 26695
  8iyo-assembly3_C  TM=6.901E-01  e=3.895E-08  Helicobacter pylori 26695
  7rb3-assembly1_A  TM=6.763E-01  e=7.678E-06  Homo sapiens

Secondary structure (DSSP, 8-state):
---------------------------SSTTSSSS-SEEEEEE-TTSHHHHHHHHHHHHHHHHHHHHHHTSSPPPHHHHHHHHHH---GGGSTTTEEEEEEEETTEEEEEEEEEESSSSEEEEEEEEE-GGGTTSSHHHHHHHHHHHHHHHTT-SEEEEEE-TT-HHHHHHHHHTT-EEE--S---TT--EEEEEE------------------

InterPro domains:
  IPR000182 GNAT domain [PF00583] (73-177)
  IPR000182 GNAT domain [PS51186] (52-198)
  IPR016181 Acyl-CoA N-acyltransferase [SSF55729] (42-190)
  IPR050832 Bacterial Acetyltransferase [PTHR43877] (42-198)